Protein AF-A0A924A497-F1 (afdb_monomer)

Radius of gyration: 33.76 Å; Cα contacts (8 Å, |Δi|>4): 340; chains: 1; bounding box: 79×44×102 Å

Mean predicted aligned error: 15.53 Å

Solvent-accessible surface area (backbone atoms only — not comparable to full-atom values): 16525 Å² total; per-residue (Å²): 135,82,77,83,59,56,70,60,53,53,52,52,49,53,54,52,49,55,54,48,48,53,53,52,50,51,42,27,50,53,26,18,52,49,22,22,52,58,44,48,53,54,52,51,50,56,48,48,52,64,76,60,50,72,78,68,74,66,34,36,30,36,37,28,17,64,93,58,48,75,67,54,48,52,51,17,59,65,65,10,46,62,92,45,62,33,53,43,65,57,56,54,52,52,53,51,51,45,53,50,50,26,65,74,64,74,47,94,60,66,73,48,52,66,34,36,34,34,41,33,67,56,95,94,38,42,32,32,32,32,46,66,66,63,76,84,50,56,73,96,46,93,83,34,81,63,71,82,47,50,77,41,58,30,87,82,38,47,74,69,47,56,72,40,72,94,48,48,44,97,90,54,41,54,48,53,25,32,34,35,41,27,38,61,51,70,71,66,49,52,56,49,32,54,58,40,50,75,40,90,62,35,32,51,43,69,50,55,64,69,50,74,63,56,49,45,50,48,51,49,50,50,50,51,49,51,51,51,50,50,50,52,50,65,56,49,50,56,53,49,51,52,51,48,51,56,52,51,57,56,47,49,59,54,48,54,58,41,45,75,74,66,54,57,70,68,59,53,53,53,50,50,52,51,46,47,42,63,40,39,50,50,26,19,51,50,15,42,67,46,31,62,58,52,52,53,50,54,51,53,53,64,75,75,108

Foldseek 3Di:
DDPPCVVVVVVVVVVVVVVLVVLLVLLLVLLLVLLQLVQLLVVVVVVLCVVQVLQPQLFFKKKAWPPQDPVNVLVCQQQLAQPDKDFLVVVVVVVVVQVVVCVVVVDPDTQKAKKFWHWHDDPNAIEIAIDHDCVVRDDPDPRHPCVRHHYDHNVVCLVVQLPDPSCQDPVRRNRITRIMTMDHDDPVLVVVQVVSCVDNTIHMDGSNDPCPPSVVVSVVVSVVSVVVSVVSCVVSVVVSVVSVVVSVVVVVVVVVVVVVVVDDPVVVVVVVVVSCCVSNVVSSVVSNVCNVVVVVVVVVVVVVD

Sequence (305 aa):
MEITGQPMILKTFLIESRRSFKLVFTLFLCSFLFGFAAFSSFELKNYIEKLFSPTEWGIDLAILPKGTSPESLKRSLLTGRPEGLIPVALFKTLQAQITDEQRKSSLTQPTFKALGFLPYQKNGSTQIAILGNPEDFFVKDDRSIWSSIKLTDWNQQIDDLSNLPNYKTPEWGSQVLMGILIKGESEPLLKLKEMINRRTVAQAWVMKAGISTDDQKINQLETALYTFTCLIFLCLVPGLILSFIILSARRNEIFIVLKEIGWKQASQLQFILLQIVILFLIPCTLGVFTSPLILNWVNYLFILG

Structure (mmCIF, N/CA/C/O backbone):
data_AF-A0A924A497-F1
#
_entry.id   AF-A0A924A497-F1
#
loop_
_atom_site.group_PDB
_atom_site.id
_atom_site.type_symbol
_atom_site.label_atom_id
_atom_site.label_alt_id
_atom_site.label_comp_id
_atom_site.label_asym_id
_atom_site.label_entity_id
_atom_site.label_seq_id
_atom_site.pdbx_PDB_ins_code
_atom_site.Cartn_x
_atom_site.Cartn_y
_atom_site.Cartn_z
_atom_site.occupancy
_atom_site.B_iso_or_equiv
_atom_site.auth_seq_id
_atom_site.auth_comp_id
_atom_site.auth_asym_id
_atom_site.auth_atom_id
_atom_site.pdbx_PDB_model_num
ATOM 1 N N . MET A 1 1 ? -49.607 7.062 65.566 1.00 43.75 1 MET A N 1
ATOM 2 C CA . MET A 1 1 ? -48.163 7.246 65.313 1.00 43.75 1 MET A CA 1
ATOM 3 C C . MET A 1 1 ? -48.033 8.099 64.068 1.00 43.75 1 MET A C 1
ATOM 5 O O . MET A 1 1 ? -48.165 7.585 62.965 1.00 43.75 1 MET A O 1
ATOM 9 N N . GLU A 1 2 ? -47.906 9.410 64.249 1.00 37.44 2 GLU A N 1
ATOM 10 C CA . GLU A 1 2 ? -47.653 10.332 63.142 1.00 37.44 2 GLU A CA 1
ATOM 11 C C . GLU A 1 2 ? -46.225 10.137 62.639 1.00 37.44 2 GLU A C 1
ATOM 13 O O . GLU A 1 2 ? -45.263 10.171 63.406 1.00 37.44 2 GLU A O 1
ATOM 18 N N . ILE A 1 3 ? -46.097 9.911 61.334 1.00 48.09 3 ILE A N 1
ATOM 19 C CA . ILE A 1 3 ? -44.824 9.751 60.638 1.00 48.09 3 ILE A CA 1
ATOM 20 C C . ILE A 1 3 ? -44.249 11.154 60.396 1.00 48.09 3 ILE A C 1
ATOM 22 O O . ILE A 1 3 ? -44.255 11.674 59.285 1.00 48.09 3 ILE A O 1
ATOM 26 N N . THR A 1 4 ? -43.757 11.803 61.448 1.00 48.84 4 THR A N 1
ATOM 27 C CA . THR A 1 4 ? -43.183 13.160 61.375 1.00 48.84 4 THR A CA 1
ATOM 28 C C . THR A 1 4 ? -41.790 13.209 60.717 1.00 48.84 4 THR A C 1
ATOM 30 O O . THR A 1 4 ? -41.258 14.290 60.485 1.00 48.84 4 THR A O 1
ATOM 33 N N . GLY A 1 5 ? -41.208 12.063 60.332 1.00 53.38 5 GLY A N 1
ATOM 34 C CA . GLY A 1 5 ? -39.882 11.965 59.692 1.00 53.38 5 GLY A CA 1
ATOM 35 C C . GLY A 1 5 ? -39.859 11.904 58.153 1.00 53.38 5 GLY A C 1
ATOM 36 O O . GLY A 1 5 ? -38.797 12.049 57.545 1.00 53.38 5 GLY A O 1
ATOM 37 N N . GLN A 1 6 ? -41.007 11.721 57.490 1.00 52.56 6 GLN A N 1
ATOM 38 C CA . GLN A 1 6 ? -41.083 11.539 56.030 1.00 52.56 6 GLN A CA 1
ATOM 39 C C . GLN A 1 6 ? -40.516 12.689 55.164 1.00 52.56 6 GLN A C 1
ATOM 41 O O . GLN A 1 6 ? -39.833 12.390 54.179 1.00 52.56 6 GLN A O 1
ATOM 46 N N . PRO A 1 7 ? -40.715 13.988 55.479 1.00 58.00 7 PRO A N 1
ATOM 47 C CA . PRO A 1 7 ? -40.240 15.058 54.597 1.00 58.00 7 PRO A CA 1
ATOM 48 C C . PRO A 1 7 ? -38.713 15.228 54.627 1.00 58.00 7 PRO A C 1
ATOM 50 O O . PRO A 1 7 ? -38.126 15.697 53.649 1.00 58.00 7 PRO A O 1
ATOM 53 N N . MET A 1 8 ? -38.055 14.826 55.721 1.00 57.53 8 MET A N 1
ATOM 54 C CA . MET A 1 8 ? -36.598 14.910 55.860 1.00 57.53 8 MET A CA 1
ATOM 55 C C . MET A 1 8 ? -35.901 13.790 55.076 1.00 57.53 8 MET A C 1
ATOM 57 O O . MET A 1 8 ? -34.939 14.050 54.358 1.00 57.53 8 MET A O 1
ATOM 61 N N . ILE A 1 9 ? -36.453 12.573 55.117 1.00 63.28 9 ILE A N 1
ATOM 62 C CA . ILE A 1 9 ? -35.960 11.418 54.351 1.00 63.28 9 ILE A CA 1
ATOM 63 C C . ILE A 1 9 ? -36.098 11.668 52.841 1.00 63.28 9 ILE A C 1
ATOM 65 O O . ILE A 1 9 ? -35.162 11.412 52.085 1.00 63.28 9 ILE A O 1
ATOM 69 N N . LEU A 1 10 ? -37.221 12.247 52.398 1.00 61.78 10 LEU A N 1
ATOM 70 C CA . LEU A 1 10 ? -37.465 12.533 50.981 1.00 61.78 10 LEU A CA 1
ATOM 71 C C . LEU A 1 10 ? -36.513 13.606 50.417 1.00 61.78 10 LEU A C 1
ATOM 73 O O . LEU A 1 10 ? -36.017 13.466 49.298 1.00 61.78 10 LEU A O 1
ATOM 77 N N . LYS A 1 11 ? -36.214 14.664 51.188 1.00 69.00 11 LYS A N 1
ATOM 78 C CA . LYS A 1 11 ? -35.247 15.701 50.779 1.00 69.00 11 LYS A CA 1
ATOM 79 C C . LYS A 1 11 ? -33.825 15.150 50.687 1.00 69.00 11 LYS A C 1
ATOM 81 O O . LYS A 1 11 ? -33.142 15.423 49.701 1.00 69.00 11 LYS A O 1
ATOM 86 N N . THR A 1 12 ? -33.398 14.354 51.666 1.00 66.62 12 THR A N 1
ATOM 87 C CA . THR A 1 12 ? -32.080 13.702 51.650 1.00 66.62 12 THR A CA 1
ATOM 88 C C . THR A 1 12 ? -31.966 12.727 50.476 1.00 66.62 12 THR A C 1
ATOM 90 O O . THR A 1 12 ? -30.978 12.765 49.747 1.00 66.62 12 THR A O 1
ATOM 93 N N . PHE A 1 13 ? -33.018 11.949 50.202 1.00 60.66 13 PHE A N 1
ATOM 94 C CA . PHE A 1 13 ? -33.086 11.059 49.042 1.00 60.66 13 PHE A CA 1
ATOM 95 C C . PHE A 1 13 ? -32.986 11.817 47.707 1.00 60.66 13 PHE A C 1
ATOM 97 O O . PHE A 1 13 ? -32.216 11.426 46.834 1.00 60.66 13 PHE A O 1
ATOM 104 N N . LEU A 1 14 ? -33.704 12.934 47.543 1.00 65.31 14 LEU A N 1
ATOM 105 C CA . LEU A 1 14 ? -33.648 13.757 46.326 1.00 65.31 14 LEU A CA 1
ATOM 106 C C . LEU A 1 14 ? -32.272 14.399 46.098 1.00 65.31 14 LEU A C 1
ATOM 108 O O . LEU A 1 14 ? -31.800 14.462 44.959 1.00 65.31 14 LEU A O 1
ATOM 112 N N . ILE A 1 15 ? -31.617 14.875 47.161 1.00 72.62 15 ILE A N 1
ATOM 113 C CA . ILE A 1 15 ? -30.266 15.450 47.084 1.00 72.62 15 ILE A CA 1
ATOM 114 C C . ILE A 1 15 ? -29.253 14.369 46.696 1.00 72.62 15 ILE A C 1
ATOM 116 O O . ILE A 1 15 ? -28.437 14.591 45.795 1.00 72.62 15 ILE A O 1
ATOM 120 N N . GLU A 1 16 ? -29.335 13.191 47.313 1.00 67.50 16 GLU A N 1
ATOM 121 C CA . GLU A 1 16 ? -28.401 12.099 47.046 1.00 67.50 16 GLU A CA 1
ATOM 122 C C . GLU A 1 16 ? -28.645 11.447 45.679 1.00 67.50 16 GLU A C 1
ATOM 124 O O . GLU A 1 16 ? -27.693 11.101 44.977 1.00 67.50 16 GLU A O 1
ATOM 129 N N . SER A 1 17 ? -29.900 11.407 45.222 1.00 61.72 17 SER A N 1
ATOM 130 C CA . SER A 1 17 ? -30.277 11.010 43.863 1.00 61.72 17 SER A CA 1
ATOM 131 C C . SER A 1 17 ? -29.707 11.974 42.815 1.00 61.72 17 SER A C 1
ATOM 133 O O . SER A 1 17 ? -29.056 11.538 41.866 1.00 61.72 17 SER A O 1
ATOM 135 N N . ARG A 1 18 ? -29.831 13.296 43.017 1.00 71.38 18 ARG A N 1
ATOM 136 C CA . ARG A 1 18 ? -29.237 14.304 42.114 1.00 71.38 18 ARG A CA 1
ATOM 137 C C . ARG A 1 18 ? -27.710 14.245 42.073 1.00 71.38 18 ARG A C 1
ATOM 139 O O . ARG A 1 18 ? -27.122 14.419 41.006 1.00 71.38 18 ARG A O 1
ATOM 146 N N . ARG A 1 19 ? -27.049 14.022 43.213 1.00 71.00 19 ARG A N 1
ATOM 147 C CA . ARG A 1 19 ? -25.582 13.870 43.271 1.00 71.00 19 ARG A CA 1
ATOM 148 C C . ARG A 1 19 ? -25.119 12.584 42.592 1.00 71.00 19 ARG A C 1
ATOM 150 O O . ARG A 1 19 ? -24.154 12.618 41.831 1.00 71.00 19 ARG A O 1
ATOM 157 N N . SER A 1 20 ? -25.843 11.489 42.801 1.00 72.69 20 SER A N 1
ATOM 158 C CA . SER A 1 20 ? -25.579 10.207 42.143 1.00 72.69 20 SER A CA 1
ATOM 159 C C . SER A 1 20 ? -25.813 10.285 40.636 1.00 72.69 20 SER A C 1
ATOM 161 O O . SER A 1 20 ? -25.019 9.742 39.878 1.00 72.69 20 SER A O 1
ATOM 163 N N . PHE A 1 21 ? -26.819 11.041 40.182 1.00 74.62 21 PHE A N 1
ATOM 164 C CA . PHE A 1 21 ? -27.073 11.271 38.759 1.00 74.62 21 PHE A CA 1
ATOM 165 C C . PHE A 1 21 ? -25.889 11.941 38.052 1.00 74.62 21 PHE A C 1
ATOM 167 O O . PHE A 1 21 ? -25.499 11.503 36.974 1.00 74.62 21 PHE A O 1
ATOM 174 N N . LYS A 1 22 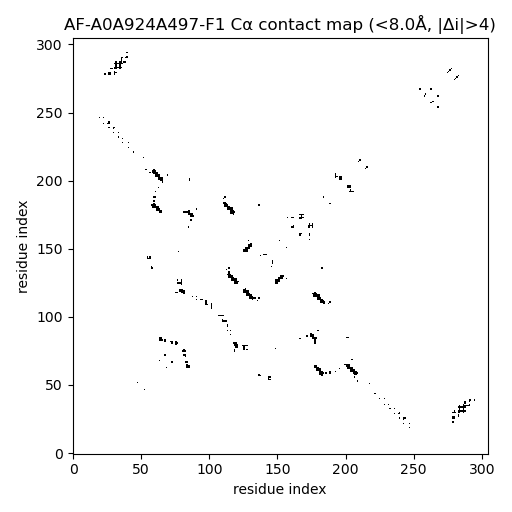? -25.265 12.956 38.669 1.00 76.69 22 LYS A N 1
ATOM 175 C CA . LYS A 1 22 ? -24.072 13.605 38.095 1.00 76.69 22 LYS A CA 1
ATOM 176 C C . LYS A 1 22 ? -22.912 12.622 37.932 1.00 76.69 22 LYS A C 1
ATOM 178 O O . LYS A 1 22 ? -22.306 12.587 36.871 1.00 76.69 22 LYS A O 1
ATOM 183 N N . LEU A 1 23 ? -22.634 11.806 38.950 1.00 77.25 23 LEU A N 1
ATOM 184 C CA . LEU A 1 23 ? -21.574 10.790 38.895 1.00 77.25 23 LEU A CA 1
ATOM 185 C C . LEU A 1 23 ? -21.860 9.713 37.843 1.00 77.25 23 LEU A C 1
ATOM 187 O O . LEU A 1 23 ? -20.970 9.350 37.080 1.00 77.25 23 LEU A O 1
ATOM 191 N N . VAL A 1 24 ? -23.106 9.242 37.776 1.00 77.94 24 VAL A N 1
ATOM 192 C CA . VAL A 1 24 ? -23.575 8.275 36.775 1.00 77.94 24 VAL A CA 1
ATOM 193 C C . VAL A 1 24 ? -23.406 8.827 35.360 1.00 77.94 24 VAL A C 1
ATOM 195 O O . VAL A 1 24 ? -22.885 8.132 34.492 1.00 77.94 24 VAL A O 1
ATOM 198 N N . PHE A 1 25 ? -23.784 10.086 35.138 1.00 79.69 25 PHE A N 1
ATOM 199 C CA . PHE A 1 25 ? -23.628 10.749 33.848 1.00 79.69 25 PHE A CA 1
ATOM 200 C C . PHE A 1 25 ? -22.153 10.930 33.463 1.00 79.69 25 PHE A C 1
ATOM 202 O O . PHE A 1 25 ? -21.783 10.638 32.330 1.00 79.69 25 PHE A O 1
ATOM 209 N N . THR A 1 26 ? -21.290 11.340 34.400 1.00 80.25 26 THR A N 1
ATOM 210 C CA . THR A 1 26 ? -19.843 11.439 34.151 1.00 80.25 26 THR A CA 1
ATOM 211 C C . THR A 1 26 ? -19.249 10.084 33.769 1.00 80.25 26 THR A C 1
ATOM 213 O O . THR A 1 26 ? -18.479 9.997 32.819 1.00 80.25 26 THR A O 1
ATOM 216 N N . LEU A 1 27 ? -19.640 9.011 34.462 1.00 80.94 27 LEU A N 1
ATOM 217 C CA . LEU A 1 27 ? -19.138 7.659 34.209 1.00 80.94 27 LEU A CA 1
ATOM 218 C C . LEU A 1 27 ? -19.619 7.118 32.853 1.00 80.94 27 LEU A C 1
ATOM 220 O O . LEU A 1 27 ? -18.835 6.520 32.115 1.00 80.94 27 LEU A O 1
ATOM 224 N N . PHE A 1 28 ? -20.870 7.413 32.488 1.00 81.44 28 PHE A N 1
ATOM 225 C CA . PHE A 1 28 ? -21.416 7.147 31.157 1.00 81.44 28 PHE A CA 1
ATOM 226 C C . PHE A 1 28 ? -20.621 7.888 30.071 1.00 81.44 28 PHE A C 1
ATOM 228 O O . PHE A 1 28 ? -20.187 7.272 29.099 1.00 81.44 28 PHE A O 1
ATOM 235 N N . LEU A 1 29 ? -20.377 9.192 30.250 1.00 83.12 29 LEU A N 1
ATOM 236 C CA . LEU A 1 29 ? -19.650 10.016 29.284 1.00 83.12 29 LEU A CA 1
ATOM 237 C C . LEU A 1 29 ? -18.193 9.560 29.126 1.00 83.12 29 LEU A C 1
ATOM 239 O O . LEU A 1 29 ? -17.717 9.422 28.003 1.00 83.12 29 LEU A O 1
ATOM 243 N N . CYS A 1 30 ? -17.492 9.264 30.223 1.00 83.38 30 CYS A N 1
ATOM 244 C CA . CYS A 1 30 ? -16.127 8.739 30.171 1.00 83.38 30 CYS A CA 1
ATOM 245 C C . CYS A 1 30 ? -16.062 7.371 29.475 1.00 83.38 30 CYS A C 1
ATOM 247 O O . CYS A 1 30 ? -15.146 7.136 28.691 1.00 83.38 30 CYS A O 1
ATOM 249 N N . SER A 1 31 ? -17.041 6.491 29.711 1.00 83.19 31 SER A N 1
ATOM 250 C CA . SER A 1 31 ? -17.108 5.171 29.063 1.00 83.19 31 SER A CA 1
ATOM 251 C C . SER A 1 31 ? -17.408 5.286 27.565 1.00 83.19 31 SER A C 1
ATOM 253 O O . SER A 1 31 ? -16.829 4.560 26.757 1.00 83.19 31 SER A O 1
ATOM 255 N N . PHE A 1 32 ? -18.260 6.240 27.181 1.00 84.19 32 PHE A N 1
ATOM 256 C CA . PHE A 1 32 ? -18.512 6.587 25.784 1.00 84.19 32 PHE A CA 1
ATOM 257 C C . PHE A 1 32 ? -17.252 7.114 25.087 1.00 84.19 32 PHE A C 1
ATOM 259 O O . PHE A 1 32 ? -16.865 6.597 24.039 1.00 84.19 32 PHE A O 1
ATOM 266 N N . LEU A 1 33 ? -16.566 8.088 25.696 1.00 83.25 33 LEU A N 1
ATOM 267 C CA . LEU A 1 33 ? -15.328 8.662 25.159 1.00 83.25 33 LEU A CA 1
ATOM 268 C C . LEU A 1 33 ? -14.211 7.620 25.041 1.00 83.25 33 LEU A C 1
ATOM 270 O O . LEU A 1 33 ? -13.451 7.646 24.078 1.00 83.25 33 LEU A O 1
ATOM 274 N N . PHE A 1 34 ? -14.139 6.680 25.983 1.00 82.81 34 PHE A N 1
ATOM 275 C CA . PHE A 1 34 ? -13.207 5.559 25.923 1.00 82.81 34 PHE A CA 1
ATOM 276 C C . PHE A 1 34 ? -13.466 4.661 24.706 1.00 82.81 34 PHE A C 1
ATOM 278 O O . PHE A 1 34 ? -12.540 4.378 23.947 1.00 82.81 34 PHE A O 1
ATOM 285 N N . GLY A 1 35 ? -14.724 4.258 24.479 1.00 80.00 35 GLY A N 1
ATOM 286 C CA . GLY A 1 35 ? -15.099 3.467 23.301 1.00 80.00 35 GLY A CA 1
ATOM 287 C C . GLY A 1 35 ? -14.806 4.195 21.986 1.00 80.00 35 GLY A C 1
ATOM 288 O O . GLY A 1 35 ? -14.222 3.615 21.072 1.00 80.00 35 GLY A O 1
ATOM 289 N N . PHE A 1 36 ? -15.134 5.488 21.926 1.00 82.12 36 PHE A N 1
ATOM 290 C CA . PHE A 1 36 ? -14.853 6.345 20.774 1.00 82.12 36 PHE A CA 1
ATOM 291 C C . PHE A 1 36 ? -13.348 6.450 20.477 1.00 82.12 36 PHE A C 1
ATOM 293 O O . PHE A 1 36 ? -12.931 6.300 19.327 1.00 82.12 36 PHE A O 1
ATOM 300 N N . ALA A 1 37 ? -12.520 6.687 21.500 1.00 80.81 37 ALA A N 1
ATOM 301 C CA . ALA A 1 37 ? -11.071 6.821 21.346 1.00 80.81 37 ALA A CA 1
ATOM 302 C C . ALA A 1 37 ? -10.415 5.513 20.875 1.00 80.81 37 ALA A C 1
ATOM 304 O O . ALA A 1 37 ? -9.563 5.539 19.987 1.00 80.81 37 ALA A O 1
ATOM 305 N N . ALA A 1 38 ? -10.842 4.372 21.427 1.00 77.94 38 ALA A N 1
ATOM 306 C CA . ALA A 1 38 ? -10.319 3.059 21.058 1.00 77.94 38 ALA A CA 1
ATOM 307 C C . ALA A 1 38 ? -10.569 2.733 19.576 1.00 77.94 38 ALA A C 1
ATOM 309 O O . ALA A 1 38 ? -9.650 2.328 18.866 1.00 77.94 38 ALA A O 1
ATOM 310 N N . PHE A 1 39 ? -11.795 2.953 19.092 1.00 79.12 39 PHE A N 1
ATOM 311 C CA . PHE A 1 39 ? -12.129 2.689 17.694 1.00 79.12 39 PHE A CA 1
ATOM 312 C C . PHE A 1 39 ? -11.488 3.702 16.740 1.00 79.12 39 PHE A C 1
ATOM 314 O O . PHE A 1 39 ? -10.950 3.313 15.706 1.00 79.12 39 PHE A O 1
ATOM 321 N N . SER A 1 40 ? -11.485 4.989 17.099 1.00 74.62 40 SER A N 1
ATOM 322 C CA . SER A 1 40 ? -10.874 6.033 16.265 1.00 74.62 40 SER A CA 1
ATOM 323 C C . SER A 1 40 ? -9.378 5.789 16.051 1.00 74.62 40 SER A C 1
ATOM 325 O O . SER A 1 40 ? -8.882 6.002 14.952 1.00 74.62 40 SER A O 1
ATOM 327 N N . SER A 1 41 ? -8.666 5.290 17.067 1.00 71.50 41 SER A N 1
ATOM 328 C CA . SER A 1 41 ? -7.253 4.903 16.951 1.00 71.50 41 SER A CA 1
ATOM 329 C C . SER A 1 41 ? -7.048 3.748 15.958 1.00 71.50 41 SER A C 1
ATOM 331 O O . SER A 1 41 ? -6.146 3.798 15.121 1.00 71.50 41 SER A O 1
ATOM 333 N N . PHE A 1 42 ? -7.928 2.740 15.990 1.00 71.44 42 PHE A N 1
ATOM 334 C CA . PHE A 1 42 ? -7.873 1.593 15.079 1.00 71.44 42 PHE A CA 1
ATOM 335 C C . PHE A 1 42 ? -8.171 1.976 13.620 1.00 71.44 42 PHE A C 1
ATOM 337 O O . PHE A 1 42 ? -7.425 1.597 12.720 1.00 71.44 42 PHE A O 1
ATOM 344 N N . GLU A 1 43 ? -9.223 2.762 13.374 1.00 68.50 43 GLU A N 1
ATOM 345 C CA . GLU A 1 43 ? -9.538 3.261 12.026 1.00 68.50 43 GLU A CA 1
ATOM 346 C C . GLU A 1 43 ? -8.453 4.194 11.492 1.00 68.50 43 GLU A C 1
ATOM 348 O O . GLU A 1 43 ? -8.067 4.083 10.332 1.00 68.50 43 GLU A O 1
ATOM 353 N N . LEU A 1 44 ? -7.906 5.079 12.331 1.00 65.06 44 LEU A N 1
ATOM 354 C CA . LEU A 1 44 ? -6.858 5.999 11.900 1.00 65.06 44 LEU A CA 1
ATOM 355 C C . LEU A 1 44 ? -5.577 5.251 11.516 1.00 65.06 44 LEU A C 1
ATOM 357 O O . LEU A 1 44 ? -4.954 5.606 10.520 1.00 65.06 44 LEU A O 1
ATOM 361 N N . LYS A 1 45 ? -5.234 4.170 12.229 1.00 65.31 45 LYS A N 1
ATOM 362 C CA . LYS A 1 45 ? -4.158 3.255 11.830 1.00 65.31 45 LYS A CA 1
ATOM 363 C C . LYS A 1 45 ? -4.437 2.618 10.468 1.00 65.31 45 LYS A C 1
ATOM 365 O O . LYS A 1 45 ? -3.605 2.727 9.576 1.00 65.31 45 LYS A O 1
ATOM 370 N N . ASN A 1 46 ? -5.621 2.037 10.270 1.00 63.06 46 ASN A N 1
ATOM 371 C CA . ASN A 1 46 ? -5.995 1.437 8.983 1.00 63.06 46 ASN A CA 1
ATOM 372 C C . ASN A 1 46 ? -6.009 2.467 7.842 1.00 63.06 46 ASN A C 1
ATOM 374 O O . ASN A 1 46 ? -5.714 2.137 6.695 1.00 63.06 46 ASN A O 1
ATOM 378 N N . TYR A 1 47 ? -6.380 3.713 8.132 1.00 60.31 47 TYR A N 1
ATOM 379 C CA . TYR A 1 47 ? -6.409 4.798 7.159 1.00 60.31 47 TYR A CA 1
ATOM 380 C C . TYR A 1 47 ? -5.001 5.283 6.804 1.00 60.31 47 TYR A C 1
ATOM 382 O O . TYR A 1 47 ? -4.717 5.483 5.627 1.00 60.31 47 TYR A O 1
ATOM 390 N N . ILE A 1 48 ? -4.103 5.400 7.787 1.00 55.25 48 ILE A N 1
ATOM 391 C CA . ILE A 1 48 ? -2.677 5.676 7.564 1.00 55.25 48 ILE A CA 1
ATOM 392 C C . ILE A 1 48 ? -2.054 4.536 6.751 1.00 55.25 48 ILE A C 1
ATOM 394 O O . ILE A 1 48 ? -1.445 4.800 5.721 1.00 55.25 48 ILE A O 1
ATOM 398 N N . GLU A 1 49 ? -2.297 3.277 7.117 1.00 53.72 49 GLU A N 1
ATOM 399 C CA . GLU A 1 49 ? -1.823 2.114 6.357 1.00 53.72 49 GLU A CA 1
ATOM 400 C C . GLU A 1 49 ? -2.362 2.094 4.917 1.00 53.72 49 GLU A C 1
ATOM 402 O O . GLU A 1 49 ? -1.650 1.681 4.013 1.00 53.72 49 GLU A O 1
ATOM 407 N N . LYS A 1 50 ? -3.587 2.574 4.659 1.00 53.22 50 LYS A N 1
ATOM 408 C CA . LYS A 1 50 ? -4.149 2.684 3.297 1.00 53.22 50 LYS A CA 1
ATOM 409 C C . LYS A 1 50 ? -3.617 3.879 2.506 1.00 53.22 50 LYS A C 1
ATOM 411 O O . LYS A 1 50 ? -3.417 3.766 1.300 1.00 53.22 50 LYS A O 1
ATOM 416 N N . LEU A 1 51 ? -3.435 5.030 3.151 1.00 45.50 51 LEU A N 1
ATOM 417 C CA . LEU A 1 51 ? -2.912 6.245 2.518 1.00 45.50 51 LEU A CA 1
ATOM 418 C C . LEU A 1 51 ? -1.427 6.118 2.188 1.00 45.50 51 LEU A C 1
ATOM 420 O O . LEU A 1 51 ? -0.970 6.649 1.176 1.00 45.50 51 LEU A O 1
ATOM 424 N N . PHE A 1 52 ? -0.699 5.422 3.055 1.00 45.41 52 PHE A N 1
ATOM 425 C CA . PHE A 1 52 ? 0.746 5.299 3.013 1.00 45.41 52 PHE A CA 1
ATOM 426 C C . PHE A 1 52 ? 1.216 3.877 2.751 1.00 45.41 52 PHE A C 1
ATOM 428 O O . PHE A 1 52 ? 2.417 3.652 2.859 1.00 45.41 52 PHE A O 1
ATOM 435 N N . SER A 1 53 ? 0.331 2.934 2.375 1.00 43.75 53 SER A N 1
ATOM 436 C CA . SER A 1 53 ? 0.781 1.621 1.906 1.00 43.75 53 SER A CA 1
ATOM 437 C C . SER A 1 53 ? 1.815 1.904 0.824 1.00 43.75 53 SER A C 1
ATOM 439 O O . SER A 1 53 ? 1.436 2.498 -0.201 1.00 43.75 53 SER A O 1
ATOM 441 N N . PRO A 1 54 ? 3.098 1.560 1.039 1.00 48.62 54 PRO A N 1
ATOM 442 C CA . PRO A 1 54 ? 4.067 1.687 -0.019 1.00 48.62 54 PRO A CA 1
ATOM 443 C C . PRO A 1 54 ? 3.466 0.856 -1.134 1.00 48.62 54 PRO A C 1
ATOM 445 O O . PRO A 1 54 ? 3.197 -0.328 -0.945 1.00 48.62 54 PRO A O 1
ATOM 448 N N . THR A 1 55 ? 3.115 1.487 -2.256 1.00 51.44 55 THR A N 1
ATOM 449 C CA . THR A 1 55 ? 2.763 0.724 -3.448 1.00 51.44 55 THR A CA 1
ATOM 450 C C . THR A 1 55 ? 3.957 -0.184 -3.663 1.00 51.44 55 THR A C 1
ATOM 452 O O . THR A 1 55 ? 5.018 0.300 -4.044 1.00 51.44 55 THR A O 1
ATOM 455 N N . GLU A 1 56 ? 3.842 -1.461 -3.309 1.00 55.59 56 GLU A N 1
ATOM 456 C CA . GLU A 1 56 ? 4.908 -2.414 -3.531 1.00 55.59 56 GLU A CA 1
ATOM 457 C C . GLU A 1 56 ? 4.924 -2.622 -5.035 1.00 55.59 56 GLU A C 1
ATOM 459 O O . GLU A 1 56 ? 4.173 -3.407 -5.608 1.00 55.59 56 GLU A O 1
ATOM 464 N N . TRP A 1 57 ? 5.751 -1.826 -5.707 1.00 59.03 57 TRP A N 1
ATOM 465 C CA . TRP A 1 57 ? 5.929 -1.909 -7.147 1.00 59.03 57 TRP A CA 1
ATOM 466 C C . TRP A 1 57 ? 6.478 -3.288 -7.543 1.00 59.03 57 TRP A C 1
ATOM 468 O O . TRP A 1 57 ? 6.407 -3.642 -8.714 1.00 59.03 57 TRP A O 1
ATOM 478 N N . GLY A 1 58 ? 7.004 -4.066 -6.581 1.00 65.62 58 GLY A N 1
ATOM 479 C CA . GLY A 1 58 ? 7.641 -5.365 -6.811 1.00 65.62 58 GLY A CA 1
ATOM 480 C C . GLY A 1 58 ? 8.935 -5.244 -7.621 1.00 65.62 58 GLY A C 1
ATOM 481 O O . GLY A 1 58 ? 9.409 -6.234 -8.180 1.00 65.62 58 GLY A O 1
ATOM 482 N N . ILE A 1 59 ? 9.470 -4.022 -7.712 1.00 74.06 59 ILE A N 1
ATOM 483 C CA . ILE A 1 59 ? 10.534 -3.584 -8.614 1.00 74.06 59 ILE A CA 1
ATOM 484 C C . ILE A 1 59 ? 11.627 -2.932 -7.774 1.00 74.06 59 ILE A C 1
ATOM 486 O O . ILE A 1 59 ? 11.336 -2.105 -6.911 1.00 74.06 59 ILE A O 1
ATOM 490 N N . ASP A 1 60 ? 12.884 -3.274 -8.047 1.00 80.62 60 ASP A N 1
ATOM 491 C CA . ASP A 1 60 ? 14.021 -2.748 -7.294 1.00 80.62 60 ASP A CA 1
ATOM 492 C C . ASP A 1 60 ? 14.583 -1.455 -7.912 1.00 80.62 60 ASP A C 1
ATOM 494 O O . ASP A 1 60 ? 15.052 -0.569 -7.194 1.00 80.62 60 ASP A O 1
ATOM 498 N N . LEU A 1 61 ? 14.504 -1.302 -9.237 1.00 84.38 61 LEU A N 1
ATOM 499 C CA . LEU A 1 61 ? 15.010 -0.143 -9.977 1.00 84.38 61 LEU A CA 1
ATOM 500 C C . LEU A 1 61 ? 14.098 0.168 -11.178 1.00 84.38 61 LEU A C 1
ATOM 502 O O . LEU A 1 61 ? 13.719 -0.730 -11.921 1.00 84.38 61 LEU A O 1
ATOM 506 N N . ALA A 1 62 ? 13.771 1.437 -11.403 1.00 87.31 62 ALA A N 1
ATOM 507 C CA . ALA A 1 62 ? 13.066 1.915 -12.589 1.00 87.31 62 ALA A CA 1
ATOM 508 C C . ALA A 1 62 ? 13.956 2.877 -13.379 1.00 87.31 62 ALA A C 1
ATOM 510 O O . ALA A 1 62 ? 14.451 3.868 -12.850 1.00 87.31 62 ALA A O 1
ATOM 511 N N . ILE A 1 63 ? 14.145 2.604 -14.663 1.00 89.44 63 ILE A N 1
ATOM 512 C CA . ILE A 1 63 ? 14.796 3.498 -15.616 1.00 89.44 63 ILE A CA 1
ATOM 513 C C . ILE A 1 63 ? 13.702 4.270 -16.346 1.00 89.44 63 ILE A C 1
ATOM 515 O O . ILE A 1 63 ? 12.877 3.681 -17.044 1.00 89.44 63 ILE A O 1
ATOM 519 N N . LEU A 1 64 ? 13.710 5.587 -16.185 1.00 90.25 64 LEU A N 1
ATOM 520 C CA . LEU A 1 64 ? 12.717 6.513 -16.717 1.00 90.25 64 LEU A CA 1
ATOM 521 C C . LEU A 1 64 ? 13.383 7.573 -17.608 1.00 90.25 64 LEU A C 1
ATOM 523 O O . LEU A 1 64 ? 14.600 7.762 -17.529 1.00 90.25 64 LEU A O 1
ATOM 527 N N . PRO A 1 65 ? 12.619 8.295 -18.443 1.00 88.81 65 PRO A N 1
ATOM 528 C CA . PRO A 1 65 ? 13.120 9.444 -19.181 1.00 88.81 65 PRO A CA 1
ATOM 529 C C . PRO A 1 65 ? 13.603 10.517 -18.198 1.00 88.81 65 PRO A C 1
ATOM 531 O O . PRO A 1 65 ? 13.110 10.628 -17.067 1.00 88.81 65 PRO A O 1
ATOM 534 N N . LYS A 1 66 ? 14.590 11.320 -18.606 1.00 86.75 66 LYS A N 1
ATOM 535 C CA . LYS A 1 66 ? 15.053 12.429 -17.760 1.00 86.75 66 LYS A CA 1
ATOM 536 C C . LYS A 1 66 ? 13.919 13.416 -17.487 1.00 86.75 66 LYS A C 1
ATOM 538 O O . LYS A 1 66 ? 13.174 13.773 -18.390 1.00 86.75 66 LYS A O 1
ATOM 543 N N . GLY A 1 67 ? 13.821 13.861 -16.236 1.00 82.31 67 GLY A N 1
ATOM 544 C CA . GLY A 1 67 ? 12.755 14.757 -15.781 1.00 82.31 67 GLY A CA 1
ATOM 545 C C . GLY A 1 67 ? 11.468 14.051 -15.340 1.00 82.31 67 GLY A C 1
ATOM 546 O O . GLY A 1 67 ? 10.628 14.691 -14.721 1.00 82.31 67 GLY A O 1
ATOM 547 N N . THR A 1 68 ? 11.321 12.740 -15.568 1.00 82.62 68 THR A N 1
ATOM 548 C CA . THR A 1 68 ? 10.154 11.970 -15.106 1.00 82.62 68 THR A CA 1
ATOM 549 C C . THR A 1 68 ? 10.400 11.353 -13.728 1.00 82.62 68 THR A C 1
ATOM 551 O O . THR A 1 68 ? 11.353 10.587 -13.547 1.00 82.62 68 THR A O 1
ATOM 554 N N . SER A 1 69 ? 9.536 11.660 -12.759 1.00 81.06 69 SER A N 1
ATOM 555 C CA . SER A 1 69 ? 9.586 11.093 -11.404 1.00 81.06 69 SER A CA 1
ATOM 556 C C . SER A 1 69 ? 8.776 9.786 -11.275 1.00 81.06 69 SER A C 1
ATOM 558 O O . SER A 1 69 ? 7.948 9.485 -12.141 1.00 81.06 69 SER A O 1
ATOM 560 N N . PRO A 1 70 ? 8.945 9.008 -10.192 1.00 77.81 70 PRO A N 1
ATOM 561 C CA . PRO A 1 70 ? 8.095 7.848 -9.903 1.00 77.81 70 PRO A CA 1
ATOM 562 C C . PRO A 1 70 ? 6.592 8.179 -9.770 1.00 77.81 70 PRO A C 1
ATOM 564 O O . PRO A 1 70 ? 5.736 7.385 -10.160 1.00 77.81 70 PRO A O 1
ATOM 567 N N . GLU A 1 71 ? 6.230 9.365 -9.281 1.00 74.06 71 GLU A N 1
ATOM 568 C CA . GLU A 1 71 ? 4.827 9.808 -9.207 1.00 74.06 71 GLU A CA 1
ATOM 569 C C . GLU A 1 71 ? 4.260 10.084 -10.605 1.00 74.06 71 GLU A C 1
ATOM 571 O O . GLU A 1 71 ? 3.124 9.722 -10.922 1.00 74.06 71 GLU A O 1
ATOM 576 N N . SER A 1 72 ? 5.088 10.681 -11.459 1.00 75.94 72 SER A N 1
ATOM 577 C CA . SER A 1 72 ? 4.798 10.930 -12.874 1.00 75.94 72 SER A CA 1
ATOM 578 C C . SER A 1 72 ? 4.612 9.612 -13.639 1.00 75.94 72 SER A C 1
ATOM 580 O O . SER A 1 72 ? 3.707 9.473 -14.468 1.00 75.94 72 SER A O 1
ATOM 582 N N . LEU A 1 73 ? 5.403 8.590 -13.282 1.00 79.94 73 LEU A N 1
ATOM 583 C CA . LEU A 1 73 ? 5.223 7.218 -13.749 1.00 79.94 73 LEU A CA 1
ATOM 584 C C . LEU A 1 73 ? 3.846 6.669 -13.363 1.00 79.94 73 LEU A C 1
ATOM 586 O O . LEU A 1 73 ? 3.113 6.205 -14.236 1.00 79.94 73 LEU A O 1
ATOM 590 N N . LYS A 1 74 ? 3.458 6.765 -12.085 1.00 77.31 74 LYS A N 1
ATOM 591 C CA . LYS A 1 74 ? 2.136 6.314 -11.617 1.00 77.31 74 LYS A CA 1
ATOM 592 C C . LYS A 1 74 ? 1.005 6.985 -12.397 1.00 77.31 74 LYS A C 1
ATOM 594 O O . LYS A 1 74 ? 0.093 6.305 -12.863 1.00 77.31 74 LYS A O 1
ATOM 599 N N . ARG A 1 75 ? 1.079 8.305 -12.591 1.00 77.06 75 ARG A N 1
ATOM 600 C CA . ARG A 1 75 ? 0.078 9.050 -13.366 1.00 77.06 75 ARG A CA 1
ATOM 601 C C . ARG A 1 75 ? 0.005 8.564 -14.811 1.00 77.06 75 ARG A C 1
ATOM 603 O O . ARG A 1 75 ? -1.091 8.350 -15.326 1.00 77.06 75 ARG A O 1
ATOM 610 N N . SER A 1 76 ? 1.145 8.352 -15.455 1.00 80.31 76 SER A N 1
ATOM 611 C CA . SER A 1 76 ? 1.196 7.893 -16.847 1.00 80.31 76 SER A CA 1
ATOM 612 C C . SER A 1 76 ? 0.632 6.480 -17.015 1.00 80.31 76 SER A C 1
ATOM 614 O O . SER A 1 76 ? -0.089 6.216 -17.975 1.00 80.31 76 SER A O 1
ATOM 616 N N . LEU A 1 77 ? 0.901 5.582 -16.060 1.00 77.81 77 LEU A N 1
ATOM 617 C CA . LEU A 1 77 ? 0.368 4.216 -16.056 1.00 77.81 77 LEU A CA 1
ATOM 618 C C . LEU A 1 77 ? -1.147 4.175 -15.845 1.00 77.81 77 LEU A C 1
ATOM 620 O O . LEU A 1 77 ? -1.806 3.323 -16.423 1.00 77.81 77 LEU A O 1
ATOM 624 N N . LEU A 1 78 ? -1.705 5.093 -15.051 1.00 76.50 78 LEU A N 1
ATOM 625 C CA . LEU A 1 78 ? -3.153 5.186 -14.835 1.00 76.50 78 LEU A CA 1
ATOM 626 C C . LEU A 1 78 ? -3.866 5.858 -16.014 1.00 76.50 78 LEU A C 1
ATOM 628 O O . LEU A 1 78 ? -4.940 5.429 -16.433 1.00 76.50 78 LEU A O 1
ATOM 632 N N . THR A 1 79 ? -3.266 6.909 -16.570 1.00 78.44 79 THR A N 1
ATOM 633 C CA . THR A 1 79 ? -3.876 7.707 -17.642 1.00 78.44 79 THR A CA 1
ATOM 634 C C . THR A 1 79 ? -3.632 7.142 -19.037 1.00 78.44 79 THR A C 1
ATOM 636 O O . THR A 1 79 ? -4.315 7.550 -19.972 1.00 78.44 79 THR A O 1
ATOM 639 N N . GLY A 1 80 ? -2.678 6.226 -19.212 1.00 76.25 80 GLY A N 1
ATOM 640 C CA . GLY A 1 80 ? -2.332 5.689 -20.528 1.00 76.25 80 GLY A CA 1
ATOM 641 C C . GLY A 1 80 ? -1.536 6.668 -21.391 1.00 76.25 80 GLY A C 1
ATOM 642 O O . GLY A 1 80 ? -1.472 6.495 -22.605 1.00 76.25 80 GLY A O 1
ATOM 643 N N . ARG A 1 81 ? -0.984 7.732 -20.798 1.00 82.81 81 ARG A N 1
ATOM 644 C CA . ARG A 1 81 ? -0.288 8.807 -21.515 1.00 82.81 81 ARG A CA 1
ATOM 645 C C . ARG A 1 81 ? 1.139 8.926 -20.992 1.00 82.81 81 ARG A C 1
ATOM 647 O O . ARG A 1 81 ? 1.304 9.328 -19.844 1.00 82.81 81 ARG A O 1
ATOM 654 N N . PRO A 1 82 ? 2.161 8.572 -21.787 1.00 83.62 82 PRO A N 1
ATOM 655 C CA . PRO A 1 82 ? 3.542 8.695 -21.347 1.00 83.62 82 PRO A CA 1
ATOM 656 C C . PRO A 1 82 ? 3.946 10.173 -21.276 1.00 83.62 82 PRO A C 1
ATOM 658 O O . PRO A 1 82 ? 3.790 10.911 -22.245 1.00 83.62 82 PRO A O 1
ATOM 661 N N . GLU A 1 83 ? 4.493 10.600 -20.138 1.00 82.44 83 GLU A N 1
ATOM 662 C CA . GLU A 1 83 ? 5.062 11.950 -19.975 1.00 82.44 83 GLU A CA 1
ATOM 663 C C . GLU A 1 83 ? 6.463 12.094 -20.605 1.00 82.44 83 GLU A C 1
ATOM 665 O O . GLU A 1 83 ? 6.985 13.197 -20.743 1.00 82.44 83 GLU A O 1
ATOM 670 N N . GLY A 1 84 ? 7.076 10.984 -21.017 1.00 85.62 84 GLY A N 1
ATOM 671 C CA . GLY A 1 84 ? 8.360 10.961 -21.702 1.00 85.62 84 GLY A CA 1
ATOM 672 C C . GLY A 1 84 ? 8.647 9.589 -22.303 1.00 85.62 84 GLY A C 1
ATOM 673 O O . GLY A 1 84 ? 7.994 8.599 -21.962 1.00 85.62 84 GLY A O 1
ATOM 674 N N . LEU A 1 85 ? 9.630 9.541 -23.201 1.00 88.69 85 LEU A N 1
ATOM 675 C CA . LEU A 1 85 ? 9.971 8.348 -23.967 1.00 88.69 85 LEU A CA 1
ATOM 676 C C . LEU A 1 85 ? 11.485 8.110 -23.979 1.00 88.69 85 LEU A C 1
ATOM 678 O O . LEU A 1 85 ? 12.279 9.049 -24.003 1.00 88.69 85 LEU A O 1
ATOM 682 N N . ILE A 1 86 ? 11.872 6.840 -23.994 1.00 89.94 86 ILE A N 1
ATOM 683 C CA . ILE A 1 86 ? 13.244 6.348 -24.148 1.00 89.94 86 ILE A CA 1
ATOM 684 C C . ILE A 1 86 ? 13.305 5.358 -25.321 1.00 89.94 86 ILE A C 1
ATOM 686 O O . ILE A 1 86 ? 12.312 4.695 -25.615 1.00 89.94 86 ILE A O 1
ATOM 690 N N . PRO A 1 87 ? 14.448 5.200 -26.005 1.00 90.12 87 PRO A N 1
ATOM 691 C CA . PRO A 1 87 ? 14.541 4.280 -27.136 1.00 90.12 87 PRO A CA 1
ATOM 692 C C . PRO A 1 87 ? 14.499 2.807 -26.699 1.00 90.12 87 PRO A C 1
ATOM 694 O O . PRO A 1 87 ? 15.197 2.408 -25.764 1.00 90.12 87 PRO A O 1
ATOM 697 N N . VAL A 1 88 ? 13.794 1.959 -27.457 1.00 87.94 88 VAL A N 1
ATOM 698 C CA . VAL A 1 88 ? 13.784 0.486 -27.282 1.00 87.94 88 VAL A CA 1
ATOM 699 C C . VAL A 1 88 ? 15.200 -0.104 -27.349 1.00 87.94 88 VAL A C 1
ATOM 701 O O . VAL A 1 88 ? 15.503 -1.104 -26.697 1.00 87.94 88 VAL A O 1
ATOM 704 N N . ALA A 1 89 ? 16.108 0.530 -28.097 1.00 86.69 89 ALA A N 1
ATOM 705 C CA . ALA A 1 89 ? 17.514 0.134 -28.171 1.00 86.69 89 ALA A CA 1
ATOM 706 C C . ALA A 1 89 ? 18.205 0.111 -26.794 1.00 86.69 89 ALA A C 1
ATOM 708 O O . ALA A 1 89 ? 19.076 -0.731 -26.565 1.00 86.69 89 ALA A O 1
ATOM 709 N N . LEU A 1 90 ? 17.795 0.981 -25.861 1.00 86.81 90 LEU A N 1
ATOM 710 C CA . LEU A 1 90 ? 18.307 0.977 -24.490 1.00 86.81 90 LEU A CA 1
ATOM 711 C C . LEU A 1 90 ? 17.948 -0.331 -23.775 1.00 86.81 90 LEU A C 1
ATOM 713 O O . LEU A 1 90 ? 18.822 -0.955 -23.179 1.00 86.81 90 LEU A O 1
ATOM 717 N N . PHE A 1 91 ? 16.697 -0.783 -23.905 1.00 87.88 91 PHE A N 1
ATOM 718 C CA . PHE A 1 91 ? 16.241 -2.057 -23.348 1.00 87.88 91 PHE A CA 1
ATOM 719 C C . PHE A 1 91 ? 16.984 -3.247 -23.964 1.00 87.88 91 PHE A C 1
ATOM 721 O O . PHE A 1 91 ? 17.498 -4.093 -23.239 1.00 87.88 91 PHE A O 1
ATOM 728 N N . LYS A 1 92 ? 17.120 -3.281 -25.296 1.00 86.56 92 LYS A N 1
ATOM 729 C CA . LYS A 1 92 ? 17.845 -4.358 -25.994 1.00 86.56 92 LYS A CA 1
ATOM 730 C C . LYS A 1 92 ? 19.316 -4.431 -25.576 1.00 86.56 92 LYS A C 1
ATOM 732 O O . LYS A 1 92 ? 19.843 -5.520 -25.376 1.00 86.56 92 LYS A O 1
ATOM 737 N N . THR A 1 93 ? 19.962 -3.277 -25.401 1.00 85.81 93 THR A N 1
ATOM 738 C CA . THR A 1 93 ? 21.350 -3.200 -24.915 1.00 85.81 93 THR A CA 1
ATOM 739 C C . THR A 1 93 ? 21.460 -3.737 -23.490 1.00 85.81 93 THR A C 1
ATOM 741 O O . THR A 1 93 ? 22.366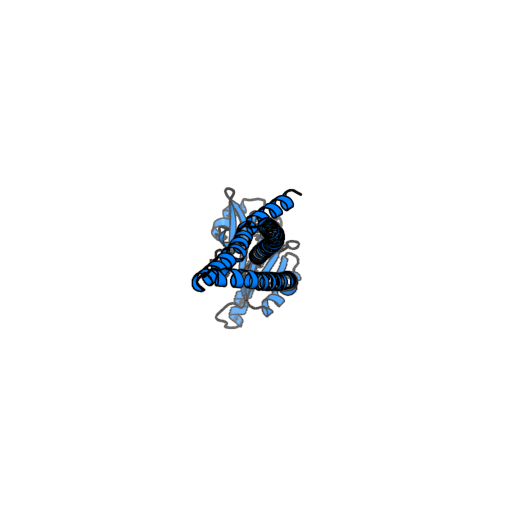 -4.510 -23.195 1.00 85.81 93 THR A O 1
ATOM 744 N N . LEU A 1 94 ? 20.519 -3.365 -22.619 1.00 84.19 94 LEU A N 1
ATOM 745 C CA . LEU A 1 94 ? 20.469 -3.844 -21.241 1.00 84.19 94 LEU A CA 1
ATOM 746 C C . LEU A 1 94 ? 20.269 -5.366 -21.182 1.00 84.19 94 LEU A C 1
ATOM 748 O O . LEU A 1 94 ? 20.965 -6.058 -20.448 1.00 84.19 94 LEU A O 1
ATOM 752 N N . GLN A 1 95 ? 19.370 -5.903 -22.006 1.00 82.62 95 GLN A N 1
ATOM 753 C CA . GLN A 1 95 ? 19.103 -7.338 -22.084 1.00 82.62 95 GLN A CA 1
ATOM 754 C C . GLN A 1 95 ? 20.304 -8.131 -22.617 1.00 82.62 95 GLN A C 1
ATOM 756 O O . GLN A 1 95 ? 20.606 -9.213 -22.109 1.00 82.62 95 GLN A O 1
ATOM 761 N N . ALA A 1 96 ? 21.022 -7.586 -23.604 1.00 82.69 96 ALA A N 1
ATOM 762 C CA . ALA A 1 96 ? 22.259 -8.182 -24.101 1.00 82.69 96 ALA A CA 1
ATOM 763 C C . ALA A 1 96 ? 23.335 -8.237 -23.003 1.00 82.69 96 ALA A C 1
ATOM 765 O O . ALA A 1 96 ? 23.947 -9.281 -22.807 1.00 82.69 96 ALA A O 1
ATOM 766 N N . GLN A 1 97 ? 23.493 -7.160 -22.224 1.00 79.19 97 GLN A N 1
ATOM 767 C CA . GLN A 1 97 ? 24.422 -7.118 -21.089 1.00 79.19 97 GLN A CA 1
ATOM 768 C C . GLN A 1 97 ? 24.071 -8.143 -20.004 1.00 79.19 97 GLN A C 1
ATOM 770 O O . GLN A 1 97 ? 24.961 -8.861 -19.556 1.00 79.19 97 GLN A O 1
ATOM 775 N N . ILE A 1 98 ? 22.786 -8.275 -19.646 1.00 76.25 98 ILE A N 1
ATOM 776 C CA . ILE A 1 98 ? 22.309 -9.316 -18.716 1.00 76.25 98 ILE A CA 1
ATOM 777 C C . ILE A 1 98 ? 22.707 -10.703 -19.225 1.00 76.25 98 ILE A C 1
ATOM 779 O O . ILE A 1 98 ? 23.272 -11.510 -18.490 1.00 76.25 98 ILE A O 1
ATOM 783 N N . THR A 1 99 ? 22.436 -10.968 -20.503 1.00 75.12 99 THR A N 1
ATOM 784 C CA . THR A 1 99 ? 22.688 -12.275 -21.123 1.00 75.12 99 THR A CA 1
ATOM 785 C C . THR A 1 99 ? 24.185 -12.594 -21.174 1.00 75.12 99 THR A C 1
ATOM 787 O O . THR A 1 99 ? 24.597 -13.728 -20.923 1.00 75.12 99 THR A O 1
ATOM 790 N N . ASP A 1 100 ? 25.021 -11.601 -21.470 1.00 76.94 100 ASP A N 1
ATOM 791 C CA . ASP A 1 100 ? 26.474 -11.761 -21.514 1.00 76.94 100 ASP A CA 1
ATOM 792 C C . ASP A 1 100 ? 27.079 -11.969 -20.116 1.00 76.94 100 ASP A C 1
ATOM 794 O O . ASP A 1 100 ? 27.987 -12.789 -19.956 1.00 76.94 100 ASP A O 1
ATOM 798 N N . GLU A 1 101 ? 26.571 -11.281 -19.090 1.00 70.12 101 GLU A N 1
ATOM 799 C CA . GLU A 1 101 ? 26.984 -11.491 -17.696 1.00 70.12 101 GLU A CA 1
ATOM 800 C C . GLU A 1 101 ? 26.590 -12.878 -17.176 1.00 70.12 101 GLU A C 1
ATOM 802 O O . GLU A 1 101 ? 27.403 -13.542 -16.523 1.00 70.12 101 GLU A O 1
ATOM 807 N N . GLN A 1 102 ? 25.391 -13.356 -17.527 1.00 67.81 102 GLN A N 1
ATOM 808 C CA . GLN A 1 102 ? 24.953 -14.723 -17.233 1.00 67.81 102 GLN A CA 1
ATOM 809 C C . GLN A 1 102 ? 25.898 -15.761 -17.843 1.00 67.81 102 GLN A C 1
ATOM 811 O O . GLN A 1 102 ? 26.341 -16.678 -17.149 1.00 67.81 102 GLN A O 1
ATOM 816 N N . ARG A 1 103 ? 26.251 -15.594 -19.126 1.00 67.62 103 ARG A N 1
ATOM 817 C CA . ARG A 1 103 ? 27.165 -16.506 -19.833 1.00 67.62 103 ARG A CA 1
ATOM 818 C C . ARG A 1 103 ? 28.553 -16.539 -19.205 1.00 67.62 103 ARG A C 1
ATOM 820 O O . ARG A 1 103 ? 29.125 -17.614 -19.067 1.00 67.62 103 ARG A O 1
ATOM 827 N N . LYS A 1 104 ? 29.096 -15.382 -18.815 1.00 68.69 104 LYS A N 1
ATOM 828 C CA . LYS A 1 104 ? 30.433 -15.289 -18.201 1.00 68.69 104 LYS A CA 1
ATOM 829 C C . LYS A 1 104 ? 30.487 -15.892 -16.800 1.00 68.69 104 LYS A C 1
ATOM 831 O O . LYS A 1 104 ? 31.516 -16.440 -16.421 1.00 68.69 104 LYS A O 1
ATOM 836 N N . SER A 1 105 ? 29.393 -15.807 -16.050 1.00 61.00 105 SER A N 1
ATOM 837 C CA . SER A 1 105 ? 29.360 -16.201 -14.637 1.00 61.00 105 SER A CA 1
ATOM 838 C C . SER A 1 105 ? 28.899 -17.645 -14.406 1.00 61.00 105 SER A C 1
ATOM 840 O O . SER A 1 105 ? 28.876 -18.087 -13.264 1.00 61.00 105 SER A O 1
ATOM 842 N N . SER A 1 106 ? 28.526 -18.391 -15.460 1.00 60.53 106 SER A N 1
ATOM 843 C CA . SER A 1 106 ? 27.933 -19.744 -15.364 1.00 60.53 106 SER A CA 1
ATOM 844 C C . SER A 1 106 ? 26.742 -19.831 -14.392 1.00 60.53 106 SER A C 1
ATOM 846 O O . SER A 1 106 ? 26.454 -20.890 -13.835 1.00 60.53 106 SER A O 1
ATOM 848 N N . LEU A 1 107 ? 26.055 -18.708 -14.164 1.00 60.84 107 LEU A N 1
ATOM 849 C CA . LEU A 1 107 ? 24.932 -18.621 -13.238 1.00 60.84 107 LEU A CA 1
ATOM 850 C C . LEU A 1 107 ? 23.681 -19.223 -13.885 1.00 60.84 107 LEU A C 1
ATOM 852 O O . LEU A 1 107 ? 23.339 -18.904 -15.023 1.00 60.84 107 LEU A O 1
ATOM 856 N N . THR A 1 108 ? 22.959 -20.055 -13.134 1.00 55.28 108 THR A N 1
ATOM 857 C CA . THR A 1 108 ? 21.669 -20.637 -13.547 1.00 55.28 108 THR A CA 1
ATOM 858 C C . THR A 1 108 ? 20.525 -19.621 -13.572 1.00 55.28 108 THR A C 1
ATOM 860 O O . THR A 1 108 ? 19.475 -19.910 -14.144 1.00 55.28 108 THR A O 1
ATOM 863 N N . GLN A 1 109 ? 20.702 -18.434 -12.982 1.00 55.81 109 GLN A N 1
ATOM 864 C CA . GLN A 1 109 ? 19.710 -17.358 -12.971 1.00 55.81 109 GLN A CA 1
ATOM 865 C C . GLN A 1 109 ? 20.350 -15.988 -13.253 1.00 55.81 109 GLN A C 1
ATOM 867 O O . GLN A 1 109 ? 21.507 -15.767 -12.895 1.00 55.81 109 GLN A O 1
ATOM 872 N N . PRO A 1 110 ? 19.627 -15.066 -13.921 1.00 58.81 110 PRO A N 1
ATOM 873 C CA . PRO A 1 110 ? 20.112 -13.707 -14.151 1.00 58.81 110 PRO A CA 1
ATOM 874 C C . PRO A 1 110 ? 20.312 -12.957 -12.837 1.00 58.81 110 PRO A C 1
ATOM 876 O O . PRO A 1 110 ? 19.456 -13.015 -11.959 1.00 58.81 110 PRO A O 1
ATOM 879 N N . THR A 1 111 ? 21.396 -12.185 -12.757 1.00 66.31 111 THR A N 1
ATOM 880 C CA . THR A 1 111 ? 21.679 -11.234 -11.666 1.00 66.31 111 THR A CA 1
ATOM 881 C C . THR A 1 111 ? 20.587 -10.167 -11.528 1.00 66.31 111 THR A C 1
ATOM 883 O O . THR A 1 111 ? 20.332 -9.664 -10.433 1.00 66.31 111 THR A O 1
ATOM 886 N N . PHE A 1 112 ? 19.912 -9.832 -12.629 1.00 75.44 112 PHE A N 1
ATOM 887 C CA . PHE A 1 112 ? 18.731 -8.977 -12.644 1.00 75.44 112 PHE A CA 1
ATOM 888 C C . PHE A 1 112 ? 17.841 -9.273 -13.859 1.00 75.44 112 PHE A C 1
ATOM 890 O O . PHE A 1 112 ? 18.312 -9.622 -14.939 1.00 75.44 112 PHE A O 1
ATOM 897 N N . LYS A 1 113 ? 16.531 -9.122 -13.679 1.00 83.50 113 LYS A N 1
ATOM 898 C CA . LYS A 1 113 ? 15.503 -9.221 -14.720 1.00 83.50 113 LYS A CA 1
ATOM 899 C C . LYS A 1 113 ? 15.099 -7.817 -15.153 1.00 83.50 113 LYS A C 1
ATOM 901 O O . LYS A 1 113 ? 15.156 -6.898 -14.337 1.00 83.50 113 LYS A O 1
ATOM 906 N N . ALA A 1 114 ? 14.660 -7.648 -16.400 1.00 86.44 114 ALA A N 1
ATOM 907 C CA . ALA A 1 114 ? 14.236 -6.356 -16.943 1.00 86.44 114 ALA A CA 1
ATOM 908 C C . ALA A 1 114 ? 12.915 -6.459 -17.719 1.00 86.44 114 ALA A C 1
ATOM 910 O O . ALA A 1 114 ? 12.687 -7.434 -18.433 1.00 86.44 114 ALA A O 1
ATOM 911 N N . LEU A 1 115 ? 12.084 -5.422 -17.617 1.00 86.44 115 LEU A N 1
ATOM 912 C CA . LEU A 1 115 ? 10.791 -5.307 -18.285 1.00 86.44 115 LEU A CA 1
ATOM 913 C C . LEU A 1 115 ? 10.619 -3.906 -18.876 1.00 86.44 115 LEU A C 1
ATOM 915 O O . LEU A 1 115 ? 10.549 -2.923 -18.143 1.00 86.44 115 LEU A O 1
ATOM 919 N N . GLY A 1 116 ? 10.551 -3.798 -20.198 1.00 87.75 116 GLY A N 1
ATOM 920 C CA . GLY A 1 116 ? 10.186 -2.557 -20.877 1.00 87.75 116 GLY A CA 1
ATOM 921 C C . GLY A 1 116 ? 8.672 -2.381 -20.892 1.00 87.75 116 GLY A C 1
ATOM 922 O O . GLY A 1 116 ? 7.940 -3.360 -21.036 1.00 87.75 116 GLY A O 1
ATOM 923 N N . PHE A 1 117 ? 8.185 -1.148 -20.767 1.00 87.75 117 PHE A N 1
ATOM 924 C CA . PHE A 1 117 ? 6.747 -0.884 -20.826 1.00 87.75 117 PHE A CA 1
ATOM 925 C C . PHE A 1 117 ? 6.413 0.433 -21.530 1.00 87.75 117 PHE A C 1
ATOM 927 O O . PHE A 1 117 ? 7.184 1.399 -21.512 1.00 87.75 117 PHE A O 1
ATOM 934 N N . LEU A 1 118 ? 5.221 0.470 -22.124 1.00 88.81 118 LEU A N 1
ATOM 935 C CA . LEU A 1 118 ? 4.630 1.656 -22.727 1.00 88.81 118 LEU A CA 1
ATOM 936 C C . LEU A 1 118 ? 3.118 1.685 -22.451 1.00 88.81 118 LEU A C 1
ATOM 938 O O . LEU A 1 118 ? 2.392 0.829 -22.960 1.00 88.81 118 LEU A O 1
ATOM 942 N N . PRO A 1 119 ? 2.622 2.644 -21.655 1.00 85.75 119 PRO A N 1
ATOM 943 C CA . PRO A 1 119 ? 1.195 2.821 -21.455 1.00 85.75 119 PRO A CA 1
ATOM 944 C C . PRO A 1 119 ? 0.559 3.524 -22.661 1.00 85.75 119 PRO A C 1
ATOM 946 O O . PRO A 1 119 ? 1.126 4.463 -23.224 1.00 85.75 119 PRO A O 1
ATOM 949 N N . TYR A 1 120 ? -0.638 3.087 -23.036 1.00 83.25 120 TYR A N 1
ATOM 950 C CA . TYR A 1 120 ? -1.432 3.685 -24.104 1.00 83.25 120 TYR A CA 1
ATOM 951 C C . TYR A 1 120 ? -2.931 3.619 -23.807 1.00 83.25 120 TYR A C 1
ATOM 953 O O . TYR A 1 120 ? -3.394 2.838 -22.974 1.00 83.25 120 TYR A O 1
ATOM 961 N N . GLN A 1 121 ? -3.708 4.456 -24.495 1.00 80.00 121 GLN A N 1
ATOM 962 C CA . GLN A 1 121 ? -5.169 4.426 -24.431 1.00 80.00 121 GLN A CA 1
ATOM 963 C C . GLN A 1 121 ? -5.742 3.726 -25.665 1.00 80.00 121 GLN A C 1
ATOM 965 O O . GLN A 1 121 ? -5.463 4.122 -26.795 1.00 80.00 121 GLN A O 1
ATOM 970 N N . LYS A 1 122 ? -6.593 2.716 -25.452 1.00 76.75 122 LYS A N 1
ATOM 971 C CA . LYS A 1 122 ? -7.363 2.046 -26.513 1.00 76.75 122 LYS A CA 1
ATOM 972 C C . LYS A 1 122 ? -8.798 1.850 -26.032 1.00 76.75 122 LYS A C 1
ATOM 974 O O . LYS A 1 122 ? -9.031 1.298 -24.957 1.00 76.75 122 LYS A O 1
ATOM 979 N N . ASN A 1 123 ? -9.764 2.334 -26.813 1.00 76.31 123 ASN A N 1
ATOM 980 C CA . ASN A 1 123 ? -11.202 2.264 -26.513 1.00 76.31 123 ASN A CA 1
ATOM 981 C C . ASN A 1 123 ? -11.589 2.842 -25.134 1.00 76.31 123 ASN A C 1
ATOM 983 O O . ASN A 1 123 ? -12.385 2.249 -24.414 1.00 76.31 123 ASN A O 1
ATOM 987 N N . GLY A 1 124 ? -10.982 3.965 -24.728 1.00 71.50 124 GLY A N 1
ATOM 988 C CA . GLY A 1 124 ? -11.255 4.610 -23.432 1.00 71.50 124 GLY A CA 1
ATOM 989 C C . GLY A 1 124 ? -10.673 3.886 -22.210 1.00 71.50 124 GLY A C 1
ATOM 990 O O . GLY A 1 124 ? -10.825 4.368 -21.093 1.00 71.50 124 GLY A O 1
ATOM 991 N N . SER A 1 125 ? -9.978 2.764 -22.419 1.00 72.62 125 SER A N 1
ATOM 992 C CA . SER A 1 125 ? -9.273 2.013 -21.379 1.00 72.62 125 SER A CA 1
ATOM 993 C C . SER A 1 125 ? -7.763 2.213 -21.483 1.00 72.62 125 SER A C 1
ATOM 995 O O . SER A 1 125 ? -7.210 2.254 -22.588 1.00 72.62 125 SER A O 1
ATOM 997 N N . THR A 1 126 ? -7.099 2.315 -20.334 1.00 74.69 126 THR A N 1
ATOM 998 C CA . THR A 1 126 ? -5.638 2.305 -20.258 1.00 74.69 126 THR A CA 1
ATOM 999 C C . THR A 1 126 ? -5.124 0.874 -20.375 1.00 74.69 126 THR A C 1
ATOM 1001 O O . THR A 1 126 ? -5.581 -0.027 -19.670 1.00 74.69 126 THR A O 1
ATOM 1004 N N . GLN A 1 127 ? -4.171 0.665 -21.274 1.00 81.69 127 GLN A N 1
ATOM 1005 C CA . GLN A 1 127 ? -3.498 -0.609 -21.497 1.00 81.69 127 GLN A CA 1
ATOM 1006 C C . GLN A 1 127 ? -1.986 -0.377 -21.487 1.00 81.69 127 GLN A C 1
ATOM 1008 O O . GLN A 1 127 ? -1.517 0.740 -21.710 1.00 81.69 127 GLN A O 1
ATOM 1013 N N . ILE A 1 128 ? -1.211 -1.422 -21.208 1.00 82.94 128 ILE A N 1
ATOM 1014 C CA . ILE A 1 128 ? 0.252 -1.346 -21.205 1.00 82.94 128 ILE A CA 1
ATOM 1015 C C . ILE A 1 128 ? 0.804 -2.380 -22.170 1.00 82.94 128 ILE A C 1
ATOM 1017 O O . ILE A 1 128 ? 0.524 -3.573 -22.049 1.00 82.94 128 ILE A O 1
ATOM 1021 N N . ALA A 1 129 ? 1.607 -1.915 -23.121 1.00 85.81 129 ALA A N 1
ATOM 1022 C CA . ALA A 1 129 ? 2.411 -2.768 -23.975 1.00 85.81 129 ALA A CA 1
ATOM 1023 C C . ALA A 1 129 ? 3.703 -3.111 -23.230 1.00 85.81 129 ALA A C 1
ATOM 1025 O O . ALA A 1 129 ? 4.375 -2.220 -22.706 1.00 85.81 129 ALA A O 1
ATOM 1026 N N . ILE A 1 130 ? 4.030 -4.397 -23.162 1.00 85.81 130 ILE A N 1
ATOM 1027 C CA . ILE A 1 130 ? 5.148 -4.923 -22.383 1.00 85.81 130 ILE A CA 1
ATOM 1028 C C . ILE A 1 130 ? 6.158 -5.595 -23.295 1.00 85.81 130 ILE A C 1
ATOM 1030 O O . ILE A 1 130 ? 5.810 -6.471 -24.082 1.00 85.81 130 ILE A O 1
ATOM 1034 N N . LEU A 1 131 ? 7.424 -5.229 -23.116 1.00 85.19 131 LEU A N 1
ATOM 1035 C CA . LEU A 1 131 ? 8.571 -5.857 -23.749 1.00 85.19 131 LEU A CA 1
ATOM 1036 C C . LEU A 1 131 ? 9.363 -6.646 -22.694 1.00 85.19 131 LEU A C 1
ATOM 1038 O O . LEU A 1 131 ? 10.030 -6.060 -21.842 1.00 85.19 131 LEU A O 1
ATOM 1042 N N . GLY A 1 132 ? 9.281 -7.976 -22.748 1.00 83.12 132 GLY A N 1
ATOM 1043 C CA . GLY A 1 132 ? 9.874 -8.892 -21.765 1.00 83.12 132 GLY A CA 1
ATOM 1044 C C . GLY A 1 132 ? 8.832 -9.832 -21.154 1.00 83.12 132 GLY A C 1
ATOM 1045 O O . GLY A 1 132 ? 7.707 -9.904 -21.644 1.00 83.12 132 GLY A O 1
ATOM 1046 N N . ASN A 1 133 ? 9.201 -10.561 -20.097 1.00 81.06 133 ASN A N 1
ATOM 1047 C CA . ASN A 1 133 ? 8.295 -11.496 -19.429 1.00 81.06 133 ASN A CA 1
ATOM 1048 C C . ASN A 1 133 ? 7.602 -10.831 -18.216 1.00 81.06 133 ASN A C 1
ATOM 1050 O O . ASN A 1 133 ? 8.271 -10.553 -17.219 1.00 81.06 133 ASN A O 1
ATOM 1054 N N . PRO A 1 134 ? 6.282 -10.570 -18.262 1.00 75.69 134 PRO A N 1
ATOM 1055 C CA . PRO A 1 134 ? 5.562 -9.920 -17.165 1.00 75.69 134 PRO A CA 1
ATOM 1056 C C . 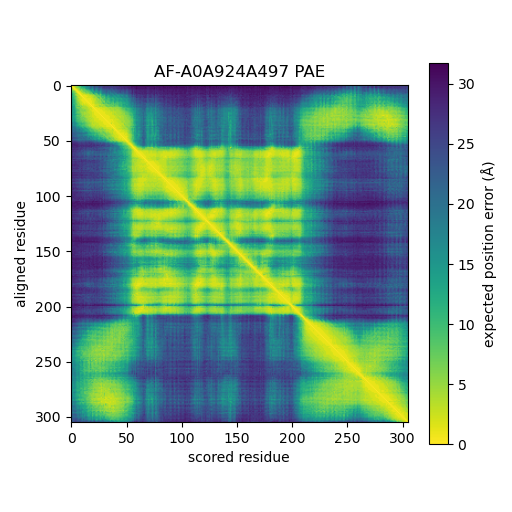PRO A 1 134 ? 5.485 -10.772 -15.888 1.00 75.69 134 PRO A C 1
ATOM 1058 O O . PRO A 1 134 ? 5.424 -10.215 -14.791 1.00 75.69 134 PRO A O 1
ATOM 1061 N N . GLU A 1 135 ? 5.526 -12.103 -16.001 1.00 74.56 135 GLU A N 1
ATOM 1062 C CA . GLU A 1 135 ? 5.417 -13.021 -14.852 1.00 74.56 135 GLU A CA 1
ATOM 1063 C C . GLU A 1 135 ? 6.601 -12.899 -13.883 1.00 74.56 135 GLU A C 1
ATOM 1065 O O . GLU A 1 135 ? 6.491 -13.205 -12.698 1.00 74.56 135 GLU A O 1
ATOM 1070 N N . ASP A 1 136 ? 7.730 -12.381 -14.365 1.00 71.62 136 ASP A N 1
ATOM 1071 C CA . ASP A 1 136 ? 8.921 -12.142 -13.556 1.00 71.62 136 ASP A CA 1
ATOM 1072 C C . ASP A 1 136 ? 8.768 -10.971 -12.566 1.00 71.62 136 ASP A C 1
ATOM 1074 O O . ASP A 1 136 ? 9.534 -10.863 -11.599 1.00 71.62 136 ASP A O 1
ATOM 1078 N N . PHE A 1 137 ? 7.785 -10.098 -12.801 1.00 69.38 137 PHE A N 1
ATOM 1079 C CA . PHE A 1 137 ? 7.591 -8.836 -12.086 1.00 69.38 137 PHE A CA 1
ATOM 1080 C C . PHE A 1 137 ? 6.255 -8.759 -11.358 1.00 69.38 137 PHE A C 1
ATOM 1082 O O . PHE A 1 137 ? 6.203 -8.237 -10.244 1.00 69.38 137 PHE A O 1
ATOM 1089 N N . PHE A 1 138 ? 5.189 -9.286 -11.956 1.00 70.06 138 PHE A N 1
ATOM 1090 C CA . PHE A 1 138 ? 3.840 -9.152 -11.423 1.00 70.06 138 PHE A CA 1
ATOM 1091 C C . PHE A 1 138 ? 3.396 -10.459 -10.775 1.00 70.06 138 PHE A C 1
ATOM 1093 O O . PHE A 1 138 ? 2.925 -11.381 -11.438 1.00 70.06 138 PHE A O 1
ATOM 1100 N N . VAL A 1 139 ? 3.522 -10.528 -9.450 1.00 56.75 139 VAL A N 1
ATOM 1101 C CA . VAL A 1 139 ? 2.779 -11.519 -8.667 1.00 56.75 139 VAL A CA 1
ATOM 1102 C C . VAL A 1 139 ? 1.316 -11.074 -8.673 1.00 56.75 139 VAL A C 1
ATOM 1104 O O . VAL A 1 139 ? 1.039 -9.897 -8.438 1.00 56.75 139 VAL A O 1
ATOM 1107 N N . LYS A 1 140 ? 0.388 -11.989 -8.984 1.00 49.62 140 LYS A N 1
ATOM 1108 C CA . LYS A 1 140 ? -1.069 -11.766 -8.927 1.00 49.62 140 LYS A CA 1
ATOM 1109 C C . LYS A 1 140 ? -1.524 -11.558 -7.480 1.00 49.62 140 LYS A C 1
ATOM 1111 O O . LYS A 1 140 ? -2.182 -12.419 -6.910 1.00 49.62 140 LYS A O 1
ATOM 1116 N N . ASP A 1 141 ? -1.138 -10.445 -6.881 1.00 48.28 141 ASP A 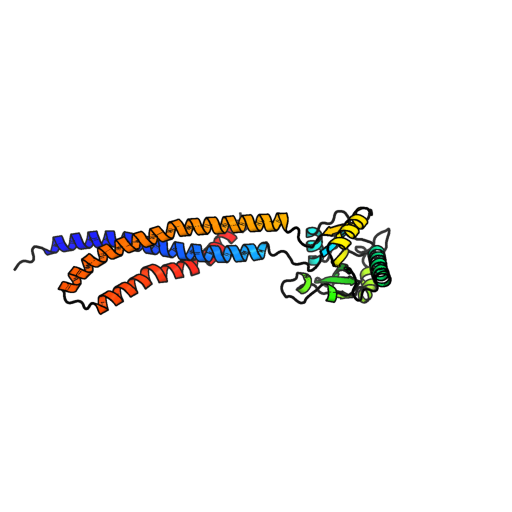N 1
ATOM 1117 C CA . ASP A 1 141 ? -1.676 -10.007 -5.606 1.00 48.28 141 ASP A CA 1
ATOM 1118 C C . ASP A 1 141 ? -2.636 -8.840 -5.862 1.00 48.28 141 ASP A C 1
ATOM 1120 O O . ASP A 1 141 ? -2.298 -7.881 -6.574 1.00 48.28 141 ASP A O 1
ATOM 1124 N N . ASP A 1 142 ? -3.839 -8.931 -5.288 1.00 45.31 142 ASP A N 1
ATOM 1125 C CA . ASP A 1 142 ? -4.982 -8.025 -5.513 1.00 45.31 142 ASP A CA 1
ATOM 1126 C C . ASP A 1 142 ? -4.705 -6.570 -5.082 1.00 45.31 142 ASP A C 1
ATOM 1128 O O . ASP A 1 142 ? -5.507 -5.671 -5.323 1.00 45.31 142 ASP A O 1
ATOM 1132 N N . ARG A 1 143 ? -3.553 -6.310 -4.450 1.00 45.81 143 ARG A N 1
ATOM 1133 C CA . ARG A 1 143 ? -3.141 -4.984 -3.959 1.00 45.81 143 ARG A CA 1
ATOM 1134 C C . ARG A 1 143 ? -2.151 -4.258 -4.869 1.00 45.81 143 ARG A C 1
ATOM 1136 O O . ARG A 1 143 ? -1.788 -3.119 -4.586 1.00 45.81 143 ARG A O 1
ATOM 1143 N N . SER A 1 144 ? -1.694 -4.886 -5.951 1.00 58.00 144 SER A N 1
ATOM 1144 C CA . SER A 1 144 ? -0.761 -4.243 -6.878 1.00 58.00 144 SER A CA 1
ATOM 1145 C C . SER A 1 144 ? -1.497 -3.306 -7.842 1.00 58.00 144 SER A C 1
ATOM 1147 O O . SER A 1 144 ? -2.576 -3.634 -8.338 1.00 58.00 144 SER A O 1
ATOM 1149 N N . ILE A 1 145 ? -0.891 -2.160 -8.183 1.00 57.47 145 ILE A N 1
ATOM 1150 C CA . ILE A 1 145 ? -1.400 -1.265 -9.247 1.00 57.47 145 ILE A CA 1
ATOM 1151 C C . ILE A 1 145 ? -1.611 -2.013 -10.575 1.00 57.47 145 ILE A C 1
ATOM 1153 O O . ILE A 1 145 ? -2.474 -1.649 -11.370 1.00 57.47 145 ILE A O 1
ATOM 1157 N N . TRP A 1 146 ? -0.860 -3.096 -10.775 1.00 62.09 146 TRP A N 1
ATOM 1158 C CA . TRP A 1 146 ? -0.855 -3.942 -11.960 1.00 62.09 146 TRP A CA 1
ATOM 1159 C C . TRP A 1 146 ? -2.124 -4.786 -12.118 1.00 62.09 146 TRP A C 1
ATOM 1161 O O . TRP A 1 146 ? -2.494 -5.086 -13.247 1.00 62.09 146 TRP A O 1
ATOM 1171 N N . SER A 1 147 ? -2.831 -5.105 -11.026 1.00 61.34 147 SER A N 1
ATOM 1172 C CA . SER A 1 147 ? -4.101 -5.857 -11.063 1.00 61.34 147 SER A CA 1
ATOM 1173 C C . SER A 1 147 ? -5.197 -5.144 -11.870 1.00 61.34 147 SER A C 1
ATOM 1175 O O . SER A 1 147 ? -6.019 -5.784 -12.523 1.00 61.34 147 SER A O 1
ATOM 1177 N N . SER A 1 148 ? -5.173 -3.809 -11.866 1.00 61.38 148 SER A N 1
ATOM 1178 C CA . SER A 1 148 ? -6.148 -2.959 -12.555 1.00 61.38 148 SER A CA 1
ATOM 1179 C C . SER A 1 148 ? -5.793 -2.652 -14.013 1.00 61.38 148 SER A C 1
ATOM 1181 O O . SER A 1 148 ? -6.589 -2.032 -14.720 1.00 61.38 148 SER A O 1
ATOM 1183 N N . ILE A 1 149 ? -4.609 -3.069 -14.479 1.00 66.69 149 ILE A N 1
ATOM 1184 C CA . ILE A 1 149 ? -4.076 -2.657 -15.777 1.00 66.69 149 ILE A CA 1
ATOM 1185 C C . ILE A 1 149 ? -4.015 -3.841 -16.735 1.00 66.69 149 ILE A C 1
ATOM 1187 O O . ILE A 1 149 ? -3.416 -4.878 -16.454 1.00 66.69 149 ILE A O 1
ATOM 1191 N N . LYS A 1 150 ? -4.602 -3.672 -17.922 1.00 75.81 150 LYS A N 1
ATOM 1192 C CA . LYS A 1 150 ? -4.541 -4.690 -18.967 1.00 75.81 150 LYS A CA 1
ATOM 1193 C C . LYS A 1 150 ? -3.155 -4.699 -19.611 1.00 75.81 150 LYS A C 1
ATOM 1195 O O . LYS A 1 150 ? -2.762 -3.739 -20.277 1.00 75.81 150 LYS A O 1
ATOM 1200 N N . LEU A 1 151 ? -2.445 -5.806 -19.428 1.00 77.44 151 LEU A N 1
ATOM 1201 C CA . LEU A 1 151 ? -1.138 -6.045 -20.028 1.00 77.44 151 LEU A CA 1
ATOM 1202 C C . LEU A 1 151 ? -1.294 -6.657 -21.423 1.00 77.44 151 LEU A C 1
ATOM 1204 O O . LEU A 1 151 ? -2.133 -7.529 -21.644 1.00 77.44 151 LEU A O 1
ATOM 1208 N N . THR A 1 152 ? -0.486 -6.186 -22.365 1.00 79.69 152 THR A N 1
ATOM 1209 C CA . THR A 1 152 ? -0.469 -6.640 -23.760 1.00 79.69 152 THR A CA 1
ATOM 1210 C C . THR A 1 152 ? 0.968 -6.843 -24.221 1.00 79.69 152 THR A C 1
ATOM 1212 O O . THR A 1 152 ? 1.851 -6.088 -23.818 1.00 79.69 152 THR A O 1
ATOM 1215 N N . ASP A 1 153 ? 1.217 -7.861 -25.046 1.00 80.81 153 ASP A N 1
ATOM 1216 C CA . ASP A 1 153 ? 2.548 -8.104 -25.611 1.00 80.81 153 ASP A CA 1
ATOM 1217 C C . ASP A 1 153 ? 2.904 -6.987 -26.604 1.00 80.81 153 ASP A C 1
ATOM 1219 O O . ASP A 1 153 ? 2.128 -6.670 -27.510 1.00 80.81 153 ASP A O 1
ATOM 1223 N N . TRP A 1 154 ? 4.088 -6.400 -26.428 1.00 79.38 154 TRP A N 1
ATOM 1224 C CA . TRP A 1 154 ? 4.671 -5.395 -27.311 1.00 79.38 154 TRP A CA 1
ATOM 1225 C C . TRP A 1 154 ? 4.636 -5.824 -28.780 1.00 79.38 154 TRP A C 1
ATOM 1227 O O . TRP A 1 154 ? 4.193 -5.053 -29.630 1.00 79.38 154 TRP A O 1
ATOM 1237 N N . ASN A 1 155 ? 5.011 -7.065 -29.093 1.00 73.44 155 ASN A N 1
ATOM 1238 C CA . ASN A 1 155 ? 5.104 -7.531 -30.481 1.00 73.44 155 ASN A CA 1
ATOM 1239 C C . ASN A 1 155 ? 3.745 -7.613 -31.188 1.00 73.44 155 ASN A C 1
ATOM 1241 O O . ASN A 1 155 ? 3.688 -7.507 -32.406 1.00 73.44 155 ASN A O 1
ATOM 1245 N N . GLN A 1 156 ? 2.653 -7.763 -30.437 1.00 68.62 156 GLN A N 1
ATOM 1246 C CA . GLN A 1 156 ? 1.293 -7.786 -30.988 1.00 68.62 156 GLN A CA 1
ATOM 1247 C C . GLN A 1 156 ? 0.710 -6.379 -31.194 1.00 68.62 156 GLN A C 1
ATOM 1249 O O . GLN A 1 156 ? -0.341 -6.233 -31.810 1.00 68.62 156 GLN A O 1
ATOM 1254 N N . GLN A 1 157 ? 1.360 -5.350 -30.646 1.00 69.12 157 GLN A N 1
ATOM 1255 C CA . GLN A 1 157 ? 0.831 -3.989 -30.530 1.00 69.12 157 GLN A CA 1
ATOM 1256 C C . GLN A 1 157 ? 1.697 -2.923 -31.200 1.00 69.12 157 GLN A C 1
ATOM 1258 O O . GLN A 1 157 ? 1.198 -1.828 -31.451 1.00 69.12 157 GLN A O 1
ATOM 1263 N N . ILE A 1 158 ? 2.966 -3.215 -31.512 1.00 63.56 158 ILE A N 1
ATOM 1264 C CA . ILE A 1 158 ? 3.862 -2.279 -32.207 1.00 63.56 158 ILE A CA 1
ATOM 1265 C C . ILE A 1 158 ? 3.216 -1.737 -33.476 1.00 63.56 158 ILE A C 1
ATOM 1267 O O . ILE A 1 158 ? 3.300 -0.538 -33.702 1.00 63.56 158 ILE A O 1
ATOM 1271 N N . ASP A 1 159 ? 2.571 -2.576 -34.284 1.00 64.88 159 ASP A N 1
ATOM 1272 C CA . ASP A 1 159 ? 2.020 -2.132 -35.566 1.00 64.88 159 ASP A CA 1
ATOM 1273 C C . ASP A 1 159 ? 0.872 -1.131 -35.363 1.00 64.88 159 ASP A C 1
ATOM 1275 O O . ASP A 1 159 ? 0.846 -0.081 -36.007 1.00 64.88 159 ASP A O 1
ATOM 1279 N N . ASP A 1 160 ? 0.008 -1.364 -34.371 1.00 65.06 160 ASP A N 1
ATOM 1280 C CA . ASP A 1 160 ? -1.062 -0.440 -33.973 1.00 65.06 160 ASP A CA 1
ATOM 1281 C C . ASP A 1 160 ? -0.501 0.874 -33.388 1.00 65.06 160 ASP A C 1
ATOM 1283 O O . ASP A 1 160 ? -0.943 1.970 -33.743 1.00 65.06 160 ASP A O 1
ATOM 1287 N N . LEU A 1 161 ? 0.500 0.782 -32.506 1.00 65.69 161 LEU A N 1
ATOM 1288 C CA . LEU A 1 161 ? 1.108 1.928 -31.816 1.00 65.69 161 LEU A CA 1
ATOM 1289 C C . LEU A 1 161 ? 2.015 2.751 -32.737 1.00 65.69 161 LEU A C 1
ATOM 1291 O O . LEU A 1 161 ? 2.110 3.971 -32.597 1.00 65.69 161 LEU A O 1
ATOM 1295 N N . SER A 1 162 ? 2.628 2.108 -33.730 1.00 61.41 162 SER A N 1
ATOM 1296 C CA . SER A 1 162 ? 3.490 2.735 -34.732 1.00 61.41 162 SER A CA 1
ATOM 1297 C C . SER A 1 162 ? 2.745 3.689 -35.658 1.00 61.41 162 SER A C 1
ATOM 1299 O O . SER A 1 162 ? 3.383 4.434 -36.398 1.00 61.41 162 SER A O 1
ATOM 1301 N N . ASN A 1 163 ? 1.415 3.724 -35.604 1.00 62.50 163 ASN A N 1
ATOM 1302 C CA . ASN A 1 163 ? 0.593 4.658 -36.365 1.00 62.50 163 ASN A CA 1
ATOM 1303 C C . ASN A 1 163 ? 0.164 5.889 -35.552 1.00 62.50 163 ASN A C 1
ATOM 1305 O O . ASN A 1 163 ? -0.341 6.852 -36.126 1.00 62.50 163 ASN A O 1
ATOM 1309 N N . LEU A 1 164 ? 0.421 5.915 -34.240 1.00 65.06 164 LEU A N 1
ATOM 1310 C CA . LEU A 1 164 ? 0.030 7.019 -33.368 1.00 65.06 164 LEU A CA 1
ATOM 1311 C C . LEU A 1 164 ? 1.165 8.056 -33.227 1.00 65.06 164 LEU A C 1
ATOM 1313 O O . LEU A 1 164 ? 2.281 7.702 -32.841 1.00 65.06 164 LEU A O 1
ATOM 1317 N N . PRO A 1 165 ? 0.909 9.355 -33.487 1.00 61.28 165 PRO A N 1
ATOM 1318 C CA . PRO A 1 165 ? 1.948 10.391 -33.483 1.00 61.28 165 PRO A CA 1
ATOM 1319 C C . PRO A 1 165 ? 2.556 10.635 -32.095 1.00 61.28 165 PRO A C 1
ATOM 1321 O O . PRO A 1 165 ? 3.734 10.955 -31.994 1.00 61.28 165 PRO A O 1
ATOM 1324 N N . ASN A 1 166 ? 1.789 10.408 -31.023 1.00 69.00 166 ASN A N 1
ATOM 1325 C CA . ASN A 1 166 ? 2.233 10.606 -29.635 1.00 69.00 166 ASN A CA 1
ATOM 1326 C C . ASN A 1 166 ? 3.255 9.561 -29.152 1.00 69.00 166 ASN A C 1
ATOM 1328 O O . ASN A 1 166 ? 3.792 9.687 -28.057 1.00 69.00 166 ASN A O 1
ATOM 1332 N N . TYR A 1 167 ? 3.511 8.530 -29.959 1.00 77.00 167 TYR A N 1
ATOM 1333 C CA . TYR A 1 167 ? 4.458 7.452 -29.672 1.00 77.00 167 TYR A CA 1
ATOM 1334 C C . TYR A 1 167 ? 5.575 7.413 -30.717 1.00 77.00 167 TYR A C 1
ATOM 1336 O O . TYR A 1 167 ? 6.189 6.374 -30.947 1.00 77.00 167 TYR A O 1
ATOM 1344 N N . LYS A 1 168 ? 5.821 8.556 -31.370 1.00 77.56 168 LYS A N 1
ATOM 1345 C CA . LYS A 1 168 ? 6.929 8.758 -32.296 1.00 77.56 168 LYS A CA 1
ATOM 1346 C C . LYS A 1 168 ? 7.809 9.894 -31.817 1.00 77.56 168 LYS A C 1
ATOM 1348 O O . LYS A 1 168 ? 7.309 10.964 -31.486 1.00 77.56 168 LYS A O 1
ATOM 1353 N N . THR A 1 169 ? 9.117 9.682 -31.853 1.00 80.00 169 THR A N 1
ATOM 1354 C CA . THR A 1 169 ? 10.085 10.774 -31.716 1.00 80.00 169 THR A CA 1
ATOM 1355 C C . THR A 1 169 ? 10.819 11.002 -33.037 1.00 80.00 169 THR A C 1
ATOM 1357 O O . THR A 1 169 ? 10.975 10.054 -33.816 1.00 80.00 169 THR A O 1
ATOM 1360 N N . PRO A 1 170 ? 11.280 12.234 -33.316 1.00 78.88 170 PRO A N 1
ATOM 1361 C CA . PRO A 1 170 ? 12.121 12.515 -34.478 1.00 78.88 170 PRO A CA 1
ATOM 1362 C C . PRO A 1 170 ? 13.381 11.639 -34.536 1.00 78.88 170 PRO A C 1
ATOM 1364 O O . PRO A 1 170 ? 13.827 11.264 -35.615 1.00 78.88 170 PRO A O 1
ATOM 1367 N N . GLU A 1 171 ? 13.940 11.292 -33.376 1.00 81.19 171 GLU A N 1
ATOM 1368 C CA . GLU A 1 171 ? 15.222 10.600 -33.250 1.00 81.19 171 GLU A CA 1
ATOM 1369 C C . GLU A 1 171 ? 15.102 9.070 -33.308 1.00 81.19 171 GLU A C 1
ATOM 1371 O O . GLU A 1 171 ? 16.040 8.400 -33.740 1.00 81.19 171 GLU A O 1
ATOM 1376 N N . TRP A 1 172 ? 13.979 8.497 -32.856 1.00 80.44 172 TRP A N 1
ATOM 1377 C CA . TRP A 1 172 ? 13.832 7.043 -32.657 1.00 80.44 172 TRP A CA 1
ATOM 1378 C C . TRP A 1 172 ? 12.587 6.443 -33.321 1.00 80.44 172 TRP A C 1
ATOM 1380 O O . TRP A 1 172 ? 12.368 5.230 -33.247 1.00 80.44 172 TRP A O 1
ATOM 1390 N N . GLY A 1 173 ? 11.773 7.261 -33.993 1.00 82.62 173 GLY A N 1
ATOM 1391 C CA . GLY A 1 173 ? 10.539 6.814 -34.631 1.00 82.62 173 GLY A CA 1
ATOM 1392 C C . GLY A 1 173 ? 9.589 6.172 -33.620 1.00 82.62 173 GLY A C 1
ATOM 1393 O O . GLY A 1 173 ? 9.459 6.653 -32.500 1.00 82.62 173 GLY A O 1
ATOM 1394 N N . SER A 1 174 ? 8.938 5.073 -34.008 1.00 79.44 174 SER A N 1
ATOM 1395 C CA . SER A 1 174 ? 8.009 4.307 -33.159 1.00 79.44 174 SER A CA 1
ATOM 1396 C C . SER A 1 174 ? 8.688 3.322 -32.196 1.00 79.44 174 SER A C 1
ATOM 1398 O O . SER A 1 174 ? 8.012 2.629 -31.439 1.00 79.44 174 SER A O 1
ATOM 1400 N N . GLN A 1 175 ? 10.022 3.221 -32.212 1.00 84.75 175 GLN A N 1
ATOM 1401 C CA . GLN A 1 175 ? 10.780 2.275 -31.385 1.00 84.75 175 GLN A CA 1
ATOM 1402 C C . GLN A 1 175 ? 11.101 2.883 -30.015 1.00 84.75 175 GLN A C 1
ATOM 1404 O O . GLN A 1 175 ? 12.265 3.068 -29.644 1.00 84.75 175 GLN A O 1
ATOM 1409 N N . VAL A 1 176 ? 10.052 3.188 -29.252 1.00 87.44 176 VAL A N 1
ATOM 1410 C CA . VAL A 1 176 ? 10.127 3.923 -27.984 1.00 87.44 176 VAL A CA 1
ATOM 1411 C C . VAL A 1 176 ? 9.407 3.202 -26.847 1.00 87.44 176 VAL A C 1
ATOM 1413 O O . VAL A 1 176 ? 8.419 2.520 -27.057 1.00 87.44 176 VAL A O 1
ATOM 1416 N N . LEU A 1 177 ? 9.885 3.373 -25.622 1.00 88.94 177 LEU A N 1
ATOM 1417 C CA . LEU A 1 177 ? 9.265 2.895 -24.387 1.00 88.94 177 LEU A CA 1
ATOM 1418 C C . LEU A 1 177 ? 9.046 4.087 -23.466 1.00 88.94 177 LEU A C 1
ATOM 1420 O O . LEU A 1 177 ? 9.738 5.094 -23.587 1.00 88.94 177 LEU A O 1
ATOM 1424 N N . MET A 1 178 ? 8.144 3.961 -22.500 1.00 87.50 178 MET A N 1
ATOM 1425 C CA . MET A 1 178 ? 8.084 4.940 -21.420 1.00 87.50 178 MET A CA 1
ATOM 1426 C C . MET A 1 178 ? 9.196 4.687 -20.400 1.00 87.50 178 MET A C 1
ATOM 1428 O O . MET A 1 178 ? 9.799 5.628 -19.904 1.00 87.50 178 MET A O 1
ATOM 1432 N N . GLY A 1 179 ? 9.485 3.427 -20.083 1.00 89.81 179 GLY A N 1
ATOM 1433 C CA . GLY A 1 179 ? 10.482 3.090 -19.075 1.00 89.81 179 GLY A CA 1
ATOM 1434 C C . GLY A 1 179 ? 10.879 1.622 -19.095 1.00 89.81 179 GLY A C 1
ATOM 1435 O O . GLY A 1 179 ? 10.331 0.815 -19.850 1.00 89.81 179 GLY A O 1
ATOM 1436 N N . ILE A 1 180 ? 11.848 1.287 -18.245 1.00 89.75 180 ILE A N 1
ATOM 1437 C CA . ILE A 1 180 ? 12.303 -0.082 -17.995 1.00 89.75 180 ILE A CA 1
ATOM 1438 C C . ILE A 1 180 ? 12.261 -0.335 -16.490 1.00 89.75 180 ILE A C 1
ATOM 1440 O O . ILE A 1 180 ? 12.797 0.444 -15.711 1.00 89.75 180 ILE A O 1
ATOM 1444 N N . LEU A 1 181 ? 11.645 -1.433 -16.080 1.00 87.69 181 LEU A N 1
ATOM 1445 C CA . LEU A 1 181 ? 11.569 -1.894 -14.700 1.00 87.69 181 LEU A CA 1
ATOM 1446 C C . LEU A 1 181 ? 12.577 -3.020 -14.516 1.00 87.69 181 LEU A C 1
ATOM 1448 O O . LEU A 1 181 ? 12.722 -3.866 -15.395 1.00 87.69 181 LEU A O 1
ATOM 1452 N N . ILE A 1 182 ? 13.295 -3.023 -13.399 1.00 86.06 182 ILE A N 1
ATOM 1453 C CA . ILE A 1 182 ? 14.382 -3.961 -13.136 1.00 86.06 182 ILE A CA 1
ATOM 1454 C C . ILE A 1 182 ? 14.239 -4.530 -11.726 1.00 86.06 182 ILE A C 1
ATOM 1456 O O . ILE A 1 182 ? 13.972 -3.804 -10.767 1.00 86.06 182 ILE A O 1
ATOM 1460 N N . LYS A 1 183 ? 14.416 -5.847 -11.617 1.00 82.69 183 LYS A N 1
ATOM 1461 C CA . LYS A 1 183 ? 14.345 -6.607 -10.367 1.00 82.69 183 LYS A CA 1
ATOM 1462 C C . LYS A 1 183 ? 15.614 -7.433 -10.206 1.00 82.69 183 LYS A C 1
ATOM 1464 O O . LYS A 1 183 ? 15.997 -8.123 -11.147 1.00 82.69 183 LYS A O 1
ATOM 1469 N N . GLY A 1 184 ? 16.277 -7.363 -9.059 1.00 79.38 184 GLY A N 1
ATOM 1470 C CA . GLY A 1 184 ? 17.575 -8.011 -8.859 1.00 79.38 184 GLY A CA 1
ATOM 1471 C C . GLY A 1 184 ? 18.271 -7.629 -7.554 1.00 79.38 184 GLY A C 1
ATOM 1472 O O . GLY A 1 184 ? 17.702 -6.971 -6.683 1.00 79.38 184 GLY A O 1
ATOM 1473 N N . GLU A 1 185 ? 19.523 -8.057 -7.413 1.00 75.00 185 GLU A N 1
ATOM 1474 C CA . GLU A 1 185 ? 20.321 -7.809 -6.206 1.00 75.00 185 GLU A CA 1
ATOM 1475 C C . GLU A 1 185 ? 20.814 -6.354 -6.105 1.00 75.00 185 GLU A C 1
ATOM 1477 O O . GLU A 1 185 ? 21.121 -5.702 -7.100 1.00 75.00 185 GLU A O 1
ATOM 1482 N N . SER A 1 186 ? 20.923 -5.820 -4.885 1.00 69.00 186 SER A N 1
ATOM 1483 C CA . SER A 1 186 ? 21.149 -4.384 -4.651 1.00 69.00 186 SER A CA 1
ATOM 1484 C C . SER A 1 186 ? 22.485 -3.850 -5.194 1.00 69.00 186 SER A C 1
ATOM 1486 O O . SER A 1 186 ? 22.533 -2.739 -5.721 1.00 69.00 186 SER A O 1
ATOM 1488 N N . GLU A 1 187 ? 23.577 -4.611 -5.082 1.00 72.12 187 GLU A N 1
ATOM 1489 C CA . GLU A 1 187 ? 24.913 -4.162 -5.503 1.00 72.12 187 GLU A CA 1
ATOM 1490 C C . GLU A 1 187 ? 25.047 -3.956 -7.031 1.00 72.12 187 GLU A C 1
ATOM 1492 O O . GLU A 1 187 ? 25.476 -2.871 -7.445 1.00 72.12 187 GLU A O 1
ATOM 1497 N N . PRO A 1 188 ? 24.658 -4.915 -7.901 1.00 75.12 188 PRO A N 1
ATOM 1498 C CA . PRO A 1 188 ? 24.686 -4.696 -9.349 1.00 75.12 188 PRO A CA 1
ATOM 1499 C C . PRO A 1 188 ? 23.712 -3.594 -9.797 1.00 75.12 188 PRO A C 1
ATOM 1501 O O . PRO A 1 188 ? 24.024 -2.839 -10.721 1.00 75.12 188 PRO A O 1
ATOM 1504 N N . LEU A 1 189 ? 22.577 -3.421 -9.108 1.00 79.25 189 LEU A N 1
ATOM 1505 C CA . LEU A 1 189 ? 21.612 -2.363 -9.425 1.00 79.25 189 LEU A CA 1
ATOM 1506 C C . LEU A 1 189 ? 22.150 -0.953 -9.165 1.00 79.25 189 LEU A C 1
ATOM 1508 O O . LEU A 1 189 ? 21.845 -0.038 -9.931 1.00 79.25 189 LEU A O 1
ATOM 1512 N N . LEU A 1 190 ? 22.970 -0.757 -8.128 1.00 78.94 190 LEU A N 1
ATOM 1513 C CA . LEU A 1 190 ? 23.608 0.538 -7.866 1.00 78.94 190 LEU A CA 1
ATOM 1514 C C . LEU A 1 190 ? 24.623 0.901 -8.957 1.00 78.94 190 LEU A C 1
ATOM 1516 O O . LEU A 1 190 ? 24.617 2.032 -9.447 1.00 78.94 190 LEU A O 1
ATOM 1520 N N . LYS A 1 191 ? 25.430 -0.069 -9.407 1.00 79.31 191 LYS A N 1
ATOM 1521 C CA . LYS A 1 191 ? 26.366 0.121 -10.530 1.00 79.31 191 LYS A CA 1
ATOM 1522 C C . LYS A 1 191 ? 25.611 0.472 -11.814 1.00 79.31 191 LYS A C 1
ATOM 1524 O O . LYS A 1 191 ? 25.964 1.426 -12.509 1.00 79.31 191 LYS A O 1
ATOM 1529 N N . LEU A 1 192 ? 24.516 -0.238 -12.087 1.00 81.06 192 LEU A N 1
ATOM 1530 C CA . LEU A 1 192 ? 23.650 0.038 -13.227 1.00 81.06 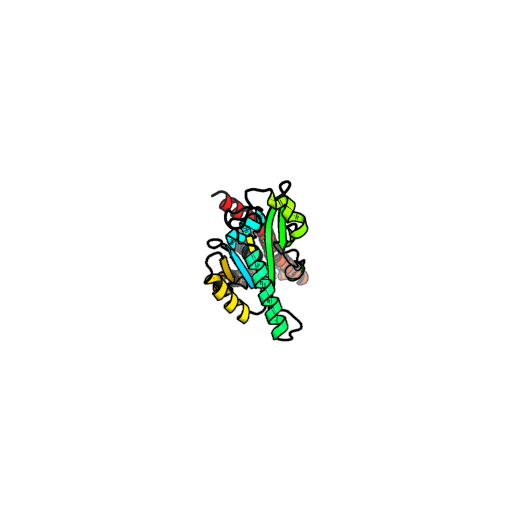192 LEU A CA 1
ATOM 1531 C C . LEU A 1 192 ? 23.015 1.435 -13.151 1.00 81.06 192 LEU A C 1
ATOM 1533 O O . LEU A 1 192 ? 23.016 2.166 -14.142 1.00 81.06 192 LEU A O 1
ATOM 1537 N N . LYS A 1 193 ? 22.521 1.839 -11.975 1.00 84.81 193 LYS A N 1
ATOM 1538 C CA . LYS A 1 193 ? 21.963 3.178 -11.742 1.00 84.81 193 LYS A CA 1
ATOM 1539 C C . LYS A 1 193 ? 22.963 4.267 -12.119 1.00 84.81 193 LYS A C 1
ATOM 1541 O O . LYS A 1 193 ? 22.613 5.197 -12.845 1.00 84.81 193 LYS A O 1
ATOM 1546 N N . GLU A 1 194 ? 24.205 4.154 -11.652 1.00 81.62 194 GLU A N 1
ATOM 1547 C CA . GLU A 1 194 ? 25.257 5.113 -11.990 1.00 81.62 194 GLU A CA 1
ATOM 1548 C C . GLU A 1 194 ? 25.542 5.153 -13.492 1.00 81.62 194 GLU A C 1
ATOM 1550 O O . GLU A 1 194 ? 25.632 6.236 -14.072 1.00 81.62 194 GLU A O 1
ATOM 1555 N N . MET A 1 195 ? 25.648 3.990 -14.139 1.00 82.00 195 MET A N 1
ATOM 1556 C CA . MET A 1 195 ? 25.883 3.907 -15.581 1.00 82.00 195 MET A CA 1
ATOM 1557 C C . MET A 1 195 ? 24.769 4.574 -16.392 1.00 82.00 195 MET A C 1
ATOM 1559 O O . MET A 1 195 ? 25.057 5.289 -17.354 1.00 82.00 195 MET A O 1
ATOM 1563 N N . ILE A 1 196 ? 23.509 4.365 -16.007 1.00 84.62 196 ILE A N 1
ATOM 1564 C CA . ILE A 1 196 ? 22.349 4.961 -16.674 1.00 84.62 196 ILE A CA 1
ATOM 1565 C C . ILE A 1 196 ? 22.301 6.471 -16.438 1.00 84.62 196 ILE A C 1
ATOM 1567 O O . ILE A 1 196 ? 22.140 7.218 -17.398 1.00 84.62 196 ILE A O 1
ATOM 1571 N N . ASN A 1 197 ? 22.523 6.933 -15.205 1.00 81.12 197 ASN A N 1
ATOM 1572 C CA . ASN A 1 197 ? 22.497 8.362 -14.874 1.00 81.12 197 ASN A CA 1
ATOM 1573 C C . ASN A 1 197 ? 23.615 9.162 -15.560 1.00 81.12 197 ASN A C 1
ATOM 1575 O O . ASN A 1 197 ? 23.431 10.343 -15.859 1.00 81.12 197 ASN A O 1
ATOM 1579 N N . ARG A 1 198 ? 24.759 8.526 -15.850 1.00 77.81 198 ARG A N 1
ATOM 1580 C CA . ARG A 1 198 ? 25.837 9.123 -16.658 1.00 77.81 198 ARG A CA 1
ATOM 1581 C C . ARG A 1 198 ? 25.456 9.270 -18.138 1.00 77.81 198 ARG A C 1
ATOM 1583 O O . ARG A 1 198 ? 26.044 10.097 -18.829 1.00 77.81 198 ARG A O 1
ATOM 1590 N N . ARG A 1 199 ? 24.483 8.501 -18.644 1.00 70.25 199 ARG A N 1
ATOM 1591 C CA . ARG A 1 199 ? 23.961 8.637 -20.015 1.00 70.25 199 ARG A CA 1
ATOM 1592 C C . ARG A 1 199 ? 22.885 9.729 -20.078 1.00 70.25 199 ARG A C 1
ATOM 1594 O O . ARG A 1 199 ? 22.245 10.083 -19.092 1.00 70.25 199 ARG A O 1
ATOM 1601 N N . THR A 1 200 ? 22.708 10.343 -21.246 1.00 67.44 200 THR A N 1
ATOM 1602 C CA . THR A 1 200 ? 21.946 11.600 -21.353 1.00 67.44 200 THR A CA 1
ATOM 1603 C C . THR A 1 200 ? 20.436 11.436 -21.488 1.00 67.44 200 THR A C 1
ATOM 1605 O O . THR A 1 200 ? 19.728 12.370 -21.138 1.00 67.44 200 THR A O 1
ATOM 1608 N N . VAL A 1 201 ? 19.926 10.284 -21.927 1.00 79.12 201 VAL A N 1
ATOM 1609 C CA . VAL A 1 201 ? 18.508 10.137 -22.327 1.00 79.12 201 VAL A CA 1
ATOM 1610 C C . VAL A 1 201 ? 17.587 9.546 -21.255 1.00 79.12 201 VAL A C 1
ATOM 1612 O O . VAL A 1 201 ? 16.371 9.641 -21.377 1.00 79.12 201 VAL A O 1
ATOM 1615 N N . ALA A 1 202 ? 18.143 8.955 -20.197 1.00 87.00 202 ALA A N 1
ATOM 1616 C CA . ALA A 1 202 ? 17.375 8.306 -19.138 1.00 87.00 202 ALA A CA 1
ATOM 1617 C C . ALA A 1 202 ? 17.978 8.589 -17.756 1.00 87.00 202 ALA A C 1
ATOM 1619 O O . ALA A 1 202 ? 19.108 9.063 -17.639 1.00 87.00 202 ALA A O 1
ATOM 1620 N N . GLN A 1 203 ? 17.208 8.292 -16.716 1.00 87.56 203 GLN A N 1
ATOM 1621 C CA . GLN A 1 203 ? 17.609 8.336 -15.318 1.00 87.56 203 GLN A CA 1
ATOM 1622 C C . GLN A 1 203 ? 17.075 7.107 -14.586 1.00 87.56 203 GLN A C 1
ATOM 1624 O O . GLN A 1 203 ? 15.999 6.602 -14.899 1.00 87.56 203 GLN A O 1
ATOM 1629 N N . ALA A 1 204 ? 17.834 6.616 -13.618 1.00 86.38 204 ALA A N 1
ATOM 1630 C CA . ALA A 1 204 ? 17.514 5.425 -12.855 1.00 86.38 204 ALA A CA 1
ATOM 1631 C C . ALA A 1 204 ? 17.121 5.788 -11.417 1.00 86.38 204 ALA A C 1
ATOM 1633 O O . ALA A 1 204 ? 17.887 6.403 -10.665 1.00 86.38 204 ALA A O 1
ATOM 1634 N N . TRP A 1 205 ? 15.925 5.356 -11.039 1.00 83.56 205 TRP A N 1
ATOM 1635 C CA . TRP A 1 205 ? 15.316 5.502 -9.727 1.00 83.56 205 TRP A CA 1
ATOM 1636 C C . TRP A 1 205 ? 15.359 4.167 -9.005 1.00 83.56 205 TRP A C 1
ATOM 1638 O O . TRP A 1 205 ? 14.890 3.162 -9.530 1.00 83.56 205 TRP A O 1
ATOM 1648 N N . VAL A 1 206 ? 15.921 4.143 -7.801 1.00 80.12 206 VAL A N 1
ATOM 1649 C CA . VAL A 1 206 ? 15.833 2.953 -6.947 1.00 80.12 206 VAL A CA 1
ATOM 1650 C C . VAL A 1 206 ? 14.418 2.921 -6.390 1.00 80.12 206 VAL A C 1
ATOM 1652 O O . VAL A 1 206 ? 14.011 3.848 -5.698 1.00 80.12 206 VAL A O 1
ATOM 1655 N N . MET A 1 207 ? 13.675 1.885 -6.770 1.00 72.75 207 MET A N 1
ATOM 1656 C CA . MET A 1 207 ? 12.280 1.666 -6.385 1.00 72.75 207 MET A CA 1
ATOM 1657 C C . MET A 1 207 ? 12.178 0.755 -5.163 1.00 72.75 207 MET A C 1
ATOM 1659 O O . MET A 1 207 ? 11.165 0.794 -4.467 1.00 72.75 207 MET A O 1
ATOM 1663 N N . LYS A 1 208 ? 13.242 -0.016 -4.869 1.00 62.25 208 LYS A N 1
ATOM 1664 C CA . LYS A 1 208 ? 1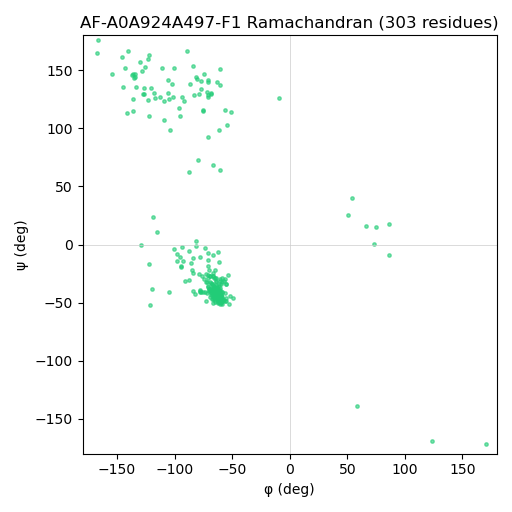3.418 -0.681 -3.579 1.00 62.25 208 LYS A CA 1
ATOM 1665 C C . LYS A 1 208 ? 13.499 0.411 -2.525 1.00 62.25 208 LYS A C 1
ATOM 1667 O O . LYS A 1 208 ? 14.514 1.091 -2.417 1.00 62.25 208 LYS A O 1
ATOM 1672 N N . ALA A 1 209 ? 12.349 0.610 -1.900 1.00 47.59 209 ALA A N 1
ATOM 1673 C CA . ALA A 1 209 ? 11.951 1.688 -1.027 1.00 47.59 209 ALA A CA 1
ATOM 1674 C C . ALA A 1 209 ? 13.068 2.659 -0.598 1.00 47.59 209 ALA A C 1
ATOM 1676 O O . ALA A 1 209 ? 14.065 2.305 0.036 1.00 47.59 209 ALA A O 1
ATOM 1677 N N . GLY A 1 210 ? 12.803 3.943 -0.835 1.00 41.62 210 G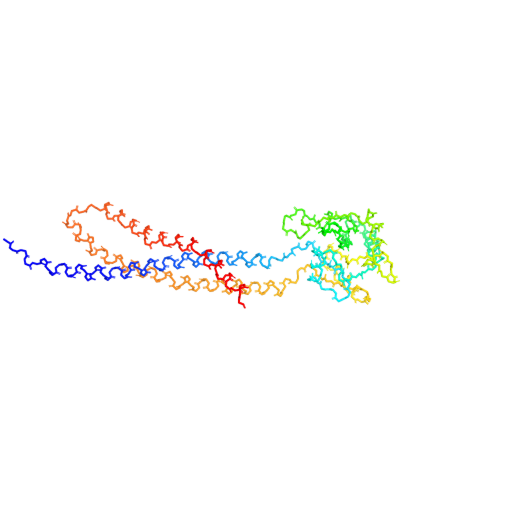LY A N 1
ATOM 1678 C CA . GLY A 1 210 ? 13.208 4.993 0.090 1.00 41.62 210 GLY A CA 1
ATOM 1679 C C . GLY A 1 210 ? 12.548 4.773 1.456 1.00 41.62 210 GLY A C 1
ATOM 1680 O O . GLY A 1 210 ? 11.757 5.600 1.894 1.00 41.62 210 GLY A O 1
ATOM 1681 N N . ILE A 1 211 ? 12.893 3.660 2.116 1.00 47.12 211 ILE A N 1
ATOM 1682 C CA . ILE A 1 211 ? 12.453 3.263 3.458 1.00 47.12 211 ILE A CA 1
ATOM 1683 C C . ILE A 1 211 ? 12.780 4.390 4.441 1.00 47.12 211 ILE A C 1
ATOM 1685 O O . ILE A 1 211 ? 12.051 4.667 5.380 1.00 47.12 211 ILE A O 1
ATOM 1689 N N . SER A 1 212 ? 13.877 5.119 4.238 1.00 49.06 212 SER A N 1
ATOM 1690 C CA . SER A 1 212 ? 14.388 5.968 5.308 1.00 49.06 212 SER A CA 1
ATOM 1691 C C . SER A 1 212 ? 13.615 7.258 5.548 1.00 49.06 212 SER A C 1
ATOM 1693 O O . SER A 1 212 ? 13.702 7.759 6.654 1.00 49.06 212 SER A O 1
ATOM 1695 N N . THR A 1 213 ? 12.927 7.853 4.571 1.00 46.12 213 THR A N 1
ATOM 1696 C CA . THR A 1 213 ? 12.275 9.163 4.790 1.00 46.12 213 THR A CA 1
ATOM 1697 C C . THR A 1 213 ? 10.774 9.064 4.950 1.00 46.12 213 THR A C 1
ATOM 1699 O O . THR A 1 213 ? 10.233 9.737 5.826 1.00 46.12 213 THR A O 1
ATOM 1702 N N . ASP A 1 214 ? 10.107 8.224 4.161 1.00 52.94 214 ASP A N 1
ATOM 1703 C CA . ASP A 1 214 ? 8.661 8.061 4.283 1.00 52.94 214 ASP A CA 1
ATOM 1704 C C . ASP A 1 214 ? 8.321 7.054 5.381 1.00 52.94 214 ASP A C 1
ATOM 1706 O O . ASP A 1 214 ? 7.499 7.399 6.221 1.00 52.94 214 ASP A O 1
ATOM 1710 N N . ASP A 1 215 ? 9.046 5.935 5.537 1.00 54.62 215 ASP A N 1
ATOM 1711 C CA . ASP A 1 215 ? 8.810 5.057 6.698 1.00 54.62 215 ASP A CA 1
ATOM 1712 C C . ASP A 1 215 ? 9.269 5.708 8.002 1.00 54.62 215 ASP A C 1
ATOM 1714 O O . ASP A 1 215 ? 8.702 5.438 9.053 1.00 54.62 215 ASP A O 1
ATOM 1718 N N . GLN A 1 216 ? 10.251 6.616 7.977 1.00 57.78 216 GLN A N 1
ATOM 1719 C CA . GLN A 1 216 ? 10.598 7.392 9.172 1.00 57.78 216 GLN A CA 1
ATOM 1720 C C . GLN A 1 216 ? 9.495 8.392 9.529 1.00 57.78 216 GLN A C 1
ATOM 1722 O O . GLN A 1 216 ? 9.183 8.534 10.708 1.00 57.78 216 GLN A O 1
ATOM 1727 N N . LYS A 1 217 ? 8.867 9.047 8.545 1.00 61.69 217 LYS A N 1
ATOM 1728 C CA . LYS A 1 217 ? 7.703 9.915 8.784 1.00 61.69 217 LYS A CA 1
ATOM 1729 C C . LYS A 1 217 ? 6.471 9.119 9.210 1.00 61.69 217 LYS A C 1
ATOM 1731 O O . LYS A 1 217 ? 5.771 9.564 10.112 1.00 61.69 217 LYS A O 1
ATOM 1736 N N . ILE A 1 218 ? 6.232 7.949 8.619 1.00 65.00 218 ILE A N 1
ATOM 1737 C CA . ILE A 1 218 ? 5.148 7.033 8.995 1.00 65.00 218 ILE A CA 1
ATOM 1738 C C . ILE A 1 218 ? 5.388 6.525 10.412 1.00 65.00 218 ILE A C 1
ATOM 1740 O O . ILE A 1 218 ? 4.519 6.693 11.253 1.00 65.00 218 ILE A O 1
ATOM 1744 N N . ASN A 1 219 ? 6.586 6.035 10.732 1.00 65.81 219 ASN A N 1
ATOM 1745 C CA . ASN A 1 219 ? 6.936 5.605 12.086 1.00 65.81 219 ASN A CA 1
ATOM 1746 C C . ASN A 1 219 ? 6.835 6.753 13.094 1.00 65.81 219 ASN A C 1
ATOM 1748 O O . ASN A 1 219 ? 6.374 6.539 14.212 1.00 65.81 219 ASN A O 1
ATOM 1752 N N . GLN A 1 220 ? 7.235 7.977 12.734 1.00 75.62 220 GLN A N 1
ATOM 1753 C CA . GLN A 1 220 ? 7.051 9.153 13.591 1.00 75.62 220 GLN A CA 1
ATOM 1754 C C . GLN A 1 220 ? 5.569 9.467 13.809 1.00 75.62 220 GLN A C 1
ATOM 1756 O O . GLN A 1 220 ? 5.174 9.743 14.941 1.00 75.62 220 GLN A O 1
ATOM 1761 N N . LEU A 1 221 ? 4.752 9.397 12.755 1.00 72.62 221 LEU A N 1
ATOM 1762 C CA . LEU A 1 221 ? 3.314 9.628 12.830 1.00 72.62 221 LEU A CA 1
ATOM 1763 C C . LEU A 1 221 ? 2.623 8.542 13.656 1.00 72.62 221 LEU A C 1
ATOM 1765 O O . LEU A 1 221 ? 1.864 8.875 14.559 1.00 72.62 221 LEU A O 1
ATOM 1769 N N . GLU A 1 222 ? 2.929 7.268 13.414 1.00 71.50 222 GLU A N 1
ATOM 1770 C CA . GLU A 1 222 ? 2.449 6.134 14.203 1.00 71.50 222 GLU A CA 1
ATOM 1771 C C . GLU A 1 222 ? 2.858 6.280 15.666 1.00 71.50 222 GLU A C 1
ATOM 1773 O O . GLU A 1 222 ? 2.012 6.188 16.551 1.00 71.50 222 GLU A O 1
ATOM 1778 N N . THR A 1 223 ? 4.129 6.584 15.940 1.00 78.44 223 THR A N 1
ATOM 1779 C CA . THR A 1 223 ? 4.628 6.779 17.309 1.00 78.44 223 THR A CA 1
ATOM 1780 C C . THR A 1 223 ? 3.907 7.936 17.994 1.00 78.44 223 THR A C 1
ATOM 1782 O O . THR A 1 223 ? 3.495 7.801 19.148 1.00 78.44 223 THR A O 1
ATOM 1785 N N . ALA A 1 224 ? 3.695 9.058 17.301 1.00 75.88 224 ALA A N 1
ATOM 1786 C CA . ALA A 1 224 ? 2.930 10.185 17.825 1.00 75.88 224 ALA A CA 1
ATOM 1787 C C . ALA A 1 224 ? 1.471 9.794 18.104 1.00 75.88 224 ALA A C 1
ATOM 1789 O O . ALA A 1 224 ? 0.934 10.142 19.156 1.00 75.88 224 ALA A O 1
ATOM 1790 N N . LEU A 1 225 ? 0.852 9.013 17.214 1.00 75.12 225 LEU A N 1
ATOM 1791 C CA . LEU A 1 225 ? -0.519 8.534 17.362 1.00 75.12 225 LEU A CA 1
ATOM 1792 C C . LEU A 1 225 ? -0.677 7.577 18.546 1.00 75.12 225 LEU A C 1
ATOM 1794 O O . LEU A 1 225 ? -1.606 7.725 19.343 1.00 75.12 225 LEU A O 1
ATOM 1798 N N . TYR A 1 226 ? 0.242 6.620 18.690 1.00 76.19 226 TYR A N 1
ATOM 1799 C CA . TYR A 1 226 ? 0.285 5.707 19.829 1.00 76.19 226 TYR A CA 1
ATOM 1800 C C . TYR A 1 226 ? 0.531 6.473 21.123 1.00 76.19 226 TYR A C 1
ATOM 1802 O O . TYR A 1 226 ? -0.152 6.222 22.109 1.00 76.19 226 TYR A O 1
ATOM 1810 N N . THR A 1 227 ? 1.440 7.452 21.122 1.00 76.50 227 THR A N 1
ATOM 1811 C CA . THR A 1 227 ? 1.719 8.283 22.303 1.00 76.50 227 THR A CA 1
ATOM 1812 C C . THR A 1 227 ? 0.488 9.090 22.712 1.00 76.50 227 THR A C 1
ATOM 1814 O O . THR A 1 227 ? 0.118 9.103 23.885 1.00 76.50 227 THR A O 1
ATOM 1817 N N . PHE A 1 228 ? -0.193 9.712 21.749 1.00 78.00 228 PHE A N 1
ATOM 1818 C CA . PHE A 1 228 ? -1.429 10.452 21.985 1.00 78.00 228 PHE A CA 1
ATOM 1819 C C . PHE A 1 228 ? -2.553 9.544 22.496 1.00 78.00 228 PHE A C 1
ATOM 1821 O O . PHE A 1 228 ? -3.216 9.869 23.481 1.00 78.00 228 PHE A O 1
ATOM 1828 N N . THR A 1 229 ? -2.719 8.369 21.884 1.00 76.81 229 THR A N 1
ATOM 1829 C CA . THR A 1 229 ? -3.686 7.360 22.329 1.00 76.81 229 THR A CA 1
ATOM 1830 C C . THR A 1 229 ? -3.366 6.929 23.765 1.00 76.81 229 THR A C 1
ATOM 1832 O O . THR A 1 229 ? -4.227 7.019 24.635 1.00 76.81 229 THR A O 1
ATOM 1835 N N . CYS A 1 230 ? -2.118 6.566 24.068 1.00 79.00 230 CYS A N 1
ATOM 1836 C CA . CYS A 1 230 ? -1.675 6.206 25.416 1.00 79.00 230 CYS A CA 1
ATOM 1837 C C . CYS A 1 230 ? -1.946 7.311 26.444 1.00 79.00 230 CYS A C 1
ATOM 1839 O O . CYS A 1 230 ? -2.417 7.004 27.535 1.00 79.00 230 CYS A O 1
ATOM 1841 N N . LEU A 1 231 ? -1.709 8.583 26.105 1.00 80.56 231 LEU A N 1
ATOM 1842 C CA . LEU A 1 231 ? -2.022 9.718 26.980 1.00 80.56 231 LEU A CA 1
ATOM 1843 C C . LEU A 1 231 ? -3.525 9.822 27.264 1.00 80.56 231 LEU A C 1
ATOM 1845 O O . LEU A 1 231 ? -3.919 9.963 28.420 1.00 80.56 231 LEU A O 1
ATOM 1849 N N . ILE A 1 232 ? -4.370 9.685 26.239 1.00 80.75 232 ILE A N 1
ATOM 1850 C CA . ILE A 1 232 ? -5.829 9.672 26.412 1.00 80.75 232 ILE A CA 1
ATOM 1851 C C . ILE A 1 232 ? -6.255 8.525 27.334 1.00 80.75 232 ILE A C 1
ATOM 1853 O O . ILE A 1 232 ? -7.024 8.743 28.272 1.00 80.75 232 ILE A O 1
ATOM 1857 N N . PHE A 1 233 ? -5.737 7.315 27.110 1.00 79.56 233 PHE A N 1
ATOM 1858 C CA . PHE A 1 233 ? -6.027 6.159 27.960 1.00 79.56 233 PHE A CA 1
ATOM 1859 C C . PHE A 1 233 ? -5.551 6.381 29.402 1.00 79.56 233 PHE A C 1
ATOM 1861 O O . PHE A 1 233 ? -6.289 6.082 30.343 1.00 79.56 233 PHE A O 1
ATOM 1868 N N . LEU A 1 234 ? -4.366 6.967 29.589 1.00 83.56 234 LEU A N 1
ATOM 1869 C CA . LEU A 1 234 ? -3.801 7.277 30.901 1.00 83.56 234 LEU A CA 1
ATOM 1870 C C . LEU A 1 234 ? -4.603 8.352 31.647 1.00 83.56 234 LEU A C 1
ATOM 1872 O O . LEU A 1 234 ? -4.631 8.334 32.871 1.00 83.56 234 LEU A O 1
ATOM 1876 N N . CYS A 1 235 ? -5.307 9.245 30.948 1.00 81.00 235 CYS A N 1
ATOM 1877 C CA . CYS A 1 235 ? -6.238 10.188 31.572 1.00 81.00 235 CYS A CA 1
ATOM 1878 C C . CYS A 1 235 ? -7.619 9.565 31.854 1.00 81.00 235 CYS A C 1
ATOM 1880 O O . CYS A 1 235 ? -8.193 9.790 32.921 1.00 81.00 235 CYS A O 1
ATOM 1882 N N . LEU A 1 236 ? -8.165 8.779 30.919 1.00 81.25 236 LEU A N 1
ATOM 1883 C CA . LEU A 1 236 ? -9.527 8.240 31.016 1.00 81.25 236 LEU A CA 1
ATOM 1884 C C . LEU A 1 236 ? -9.646 7.079 32.010 1.00 81.25 236 LEU A C 1
ATOM 1886 O O . LEU A 1 236 ? -10.617 7.026 32.766 1.00 81.25 236 LEU A O 1
ATOM 1890 N N . VAL A 1 237 ? -8.676 6.162 32.042 1.00 81.50 237 VAL A N 1
ATOM 1891 C CA . VAL A 1 237 ? -8.747 4.956 32.884 1.00 81.50 237 VAL A CA 1
ATOM 1892 C C . VAL A 1 237 ? -8.739 5.295 34.382 1.00 81.50 237 VAL A C 1
ATOM 1894 O O . VAL A 1 237 ? -9.632 4.822 35.087 1.00 81.50 237 VAL A O 1
ATOM 1897 N N . PRO A 1 238 ? -7.842 6.155 34.906 1.00 83.19 238 PRO A N 1
ATOM 1898 C CA . PRO A 1 238 ? -7.893 6.561 36.309 1.00 83.19 238 PRO A CA 1
ATOM 1899 C C . PRO A 1 238 ? -9.171 7.327 36.652 1.00 83.19 238 PRO A C 1
ATOM 1901 O O . PRO A 1 238 ? -9.730 7.117 37.726 1.00 83.19 238 PRO A O 1
ATOM 1904 N N . GLY A 1 239 ? -9.672 8.167 35.737 1.00 78.12 239 GLY A N 1
ATOM 1905 C CA . GLY A 1 239 ? -10.941 8.875 35.916 1.00 78.12 239 GLY A CA 1
ATOM 1906 C C . GLY A 1 239 ? -12.129 7.918 36.054 1.00 78.12 239 GLY A C 1
ATOM 1907 O O . GLY A 1 239 ? -12.974 8.093 36.937 1.00 78.12 239 GLY A O 1
ATOM 1908 N N . LEU A 1 240 ? -12.159 6.862 35.238 1.00 80.38 240 LEU A N 1
ATOM 1909 C CA . LEU A 1 240 ? -13.154 5.794 35.316 1.00 80.38 240 LEU A CA 1
ATOM 1910 C C . LEU A 1 240 ? -13.033 4.983 36.612 1.00 80.38 240 LEU A C 1
ATOM 1912 O O . LEU A 1 240 ? -14.042 4.763 37.283 1.00 80.38 240 LEU A O 1
ATOM 1916 N N . ILE A 1 241 ? -11.815 4.588 36.998 1.00 81.50 241 ILE A N 1
ATOM 1917 C CA . ILE A 1 241 ? -11.559 3.843 38.241 1.00 81.50 241 ILE A CA 1
ATOM 1918 C C . ILE A 1 241 ? -11.983 4.670 39.457 1.00 81.50 241 ILE A C 1
ATOM 1920 O O . ILE A 1 241 ? -12.713 4.173 40.312 1.00 81.50 241 ILE A O 1
ATOM 1924 N N . LEU A 1 242 ? -11.584 5.943 39.525 1.00 82.69 242 LEU A N 1
ATOM 1925 C CA . LEU A 1 242 ? -11.928 6.829 40.635 1.00 82.69 242 LEU A CA 1
ATOM 1926 C C . LEU A 1 242 ? -13.445 7.024 40.735 1.00 82.69 242 LEU A C 1
ATOM 1928 O O . LEU A 1 242 ? -14.019 6.897 41.817 1.00 82.69 242 LEU A O 1
ATOM 1932 N N . SER A 1 243 ? -14.108 7.263 39.600 1.00 79.00 243 SER A N 1
ATOM 1933 C CA . SER A 1 243 ? -15.567 7.403 39.547 1.00 79.00 243 SER A CA 1
ATOM 1934 C C . SER A 1 243 ? -16.270 6.121 39.998 1.00 79.00 243 SER A C 1
ATOM 1936 O O . SER A 1 243 ? -17.237 6.185 40.756 1.00 79.00 243 SER A O 1
ATOM 1938 N N . PHE A 1 244 ? -15.757 4.952 39.601 1.00 80.00 244 PHE A N 1
ATOM 1939 C CA . PHE A 1 244 ? -16.290 3.658 40.017 1.00 80.00 244 PHE A CA 1
ATOM 1940 C C . PHE A 1 244 ? -16.098 3.395 41.516 1.00 80.00 244 PHE A C 1
ATOM 1942 O O . PHE A 1 244 ? -17.035 2.944 42.173 1.00 80.00 244 PHE A O 1
ATOM 1949 N N . ILE A 1 245 ? -14.930 3.719 42.083 1.00 81.44 245 ILE A N 1
ATOM 1950 C CA . ILE A 1 245 ? -14.662 3.584 43.524 1.00 81.44 245 ILE A CA 1
ATOM 1951 C C . ILE A 1 245 ? -15.625 4.462 44.328 1.00 81.44 245 ILE A C 1
ATOM 1953 O O . ILE A 1 245 ? -16.256 3.973 45.265 1.00 81.44 245 ILE A O 1
ATOM 1957 N N . ILE A 1 246 ? -15.797 5.730 43.935 1.00 81.06 246 ILE A N 1
ATOM 1958 C CA . ILE A 1 246 ? -16.728 6.661 44.595 1.00 81.06 246 ILE A CA 1
ATOM 1959 C C . ILE A 1 246 ? -18.160 6.117 44.538 1.00 81.06 246 ILE A C 1
ATOM 1961 O O . ILE A 1 246 ? -18.882 6.138 45.538 1.00 81.06 246 ILE A O 1
ATOM 1965 N N . LEU A 1 247 ? -18.574 5.600 43.380 1.00 79.38 247 LEU A N 1
ATOM 1966 C CA . LEU A 1 247 ? -19.911 5.045 43.194 1.00 79.38 247 LEU A CA 1
ATOM 1967 C C . LEU A 1 247 ? -20.105 3.756 44.007 1.00 79.38 247 LEU A C 1
ATOM 1969 O O . LEU A 1 247 ? -21.157 3.568 44.612 1.00 79.38 247 LEU A O 1
ATOM 1973 N N . SER A 1 248 ? -19.079 2.905 44.091 1.00 78.69 248 SER A N 1
ATOM 1974 C CA . SER A 1 248 ? -19.098 1.683 44.899 1.00 78.69 248 SER A CA 1
ATOM 1975 C C . SER A 1 248 ? -19.158 1.979 46.400 1.00 78.69 248 SER A C 1
ATOM 1977 O O . SER A 1 248 ? -19.896 1.301 47.114 1.00 78.69 248 SER A O 1
ATOM 1979 N N . ALA A 1 249 ? -18.433 2.994 46.880 1.00 78.94 249 ALA A N 1
ATOM 1980 C CA . ALA A 1 249 ? -18.465 3.411 48.281 1.00 78.94 249 ALA A CA 1
ATOM 1981 C C . ALA A 1 249 ? -19.875 3.864 48.693 1.00 78.94 249 ALA A C 1
ATOM 1983 O O . ALA A 1 249 ? -20.432 3.353 49.661 1.00 78.94 249 ALA A O 1
ATOM 1984 N N . ARG A 1 250 ? -20.506 4.728 47.889 1.00 76.50 250 ARG A N 1
ATOM 1985 C CA . ARG A 1 250 ? -21.889 5.181 48.127 1.00 76.50 250 ARG A CA 1
ATOM 1986 C C . ARG A 1 250 ? -22.911 4.057 48.012 1.00 76.50 250 ARG A C 1
ATOM 1988 O O . ARG A 1 250 ? -23.886 4.001 48.752 1.00 76.50 250 ARG A O 1
ATOM 1995 N N . ARG A 1 251 ? -22.696 3.133 47.077 1.00 76.31 251 ARG A N 1
ATOM 1996 C CA . ARG A 1 251 ? -23.579 1.981 46.887 1.00 76.31 251 ARG A CA 1
ATOM 1997 C C . ARG A 1 251 ? -23.582 1.061 48.109 1.00 76.31 251 ARG A C 1
ATOM 1999 O O . ARG A 1 251 ? -24.632 0.514 48.433 1.00 76.31 251 ARG A O 1
ATOM 2006 N N . ASN A 1 252 ? -22.450 0.909 48.800 1.00 77.50 252 ASN A N 1
ATOM 2007 C CA . ASN A 1 252 ? -22.395 0.124 50.034 1.00 77.50 252 ASN A CA 1
ATOM 2008 C C . ASN A 1 252 ? -23.306 0.701 51.125 1.00 77.50 252 ASN A C 1
ATOM 2010 O O . ASN A 1 252 ? -23.988 -0.074 51.788 1.00 77.50 252 ASN A O 1
ATOM 2014 N N . GLU A 1 253 ? -23.389 2.026 51.264 1.00 76.62 253 GLU A N 1
ATOM 2015 C CA . GLU A 1 253 ? -24.301 2.670 52.223 1.00 76.62 253 GLU A CA 1
ATOM 2016 C C . GLU A 1 253 ? -25.768 2.324 51.920 1.00 76.62 253 GLU A C 1
ATOM 2018 O O . GLU A 1 253 ? -26.520 1.932 52.810 1.00 76.62 253 GLU A O 1
ATOM 2023 N N . ILE A 1 254 ? -26.159 2.361 50.642 1.00 74.94 254 ILE A N 1
ATOM 2024 C CA . ILE A 1 254 ? -27.513 1.995 50.196 1.00 74.94 254 ILE A CA 1
ATOM 2025 C C . ILE A 1 254 ? -27.785 0.497 50.420 1.00 74.94 254 ILE A C 1
ATOM 2027 O O . ILE A 1 254 ? -28.880 0.111 50.833 1.00 74.94 254 ILE A O 1
ATOM 2031 N N . PHE A 1 255 ? -26.801 -0.369 50.166 1.00 77.44 255 PHE A N 1
ATOM 2032 C CA . PHE A 1 255 ? -26.961 -1.810 50.353 1.00 77.44 255 PHE A CA 1
ATOM 2033 C C . PHE A 1 255 ? -27.043 -2.240 51.813 1.00 77.44 255 PHE A C 1
ATOM 2035 O O . PHE A 1 255 ? -27.710 -3.239 52.082 1.00 77.44 255 PHE A O 1
ATOM 2042 N N . ILE A 1 256 ? -26.420 -1.509 52.740 1.00 78.56 256 ILE A N 1
ATOM 2043 C CA . ILE A 1 256 ? -26.590 -1.740 54.180 1.00 78.56 256 ILE A CA 1
ATOM 2044 C C . ILE A 1 256 ? -28.065 -1.544 54.554 1.00 78.56 256 ILE A C 1
ATOM 2046 O O . ILE A 1 256 ? -28.674 -2.464 55.096 1.00 78.56 256 ILE A O 1
ATOM 2050 N N . VAL A 1 257 ? -28.673 -0.429 54.135 1.00 76.50 257 VAL A N 1
ATOM 2051 C CA . VAL A 1 257 ? -30.100 -0.143 54.375 1.00 76.50 257 VAL A CA 1
ATOM 2052 C C . VAL A 1 257 ? -31.007 -1.191 53.718 1.00 76.50 257 VAL A C 1
ATOM 2054 O O . VAL A 1 257 ? -31.957 -1.679 54.323 1.00 76.50 257 VAL A O 1
ATOM 2057 N N . LEU A 1 258 ? -30.715 -1.602 52.481 1.00 74.25 258 LEU A N 1
ATOM 2058 C CA . LEU A 1 258 ? -31.516 -2.623 51.793 1.00 74.25 258 LEU A CA 1
ATOM 2059 C C . LEU A 1 258 ? -31.389 -4.005 52.447 1.00 74.25 258 LEU A C 1
ATOM 2061 O O . LEU A 1 258 ? -32.360 -4.760 52.486 1.00 74.25 258 LEU A O 1
ATOM 2065 N N . LYS A 1 259 ? -30.217 -4.341 52.994 1.00 80.19 259 LYS A N 1
ATOM 2066 C CA . LYS A 1 259 ? -30.010 -5.594 53.728 1.00 80.19 259 LYS A CA 1
ATOM 2067 C C . LYS A 1 259 ? -30.867 -5.643 54.997 1.00 80.19 259 LYS A C 1
ATOM 2069 O O . LYS A 1 259 ? -31.420 -6.699 55.291 1.00 80.19 259 LYS A O 1
ATOM 2074 N N . GLU A 1 260 ? -31.038 -4.516 55.688 1.00 79.44 260 GLU A N 1
ATOM 2075 C CA . GLU A 1 260 ? -31.944 -4.398 56.844 1.00 79.44 260 GLU A CA 1
ATOM 2076 C C . GLU A 1 260 ? -33.420 -4.613 56.464 1.00 79.44 260 GLU A C 1
ATOM 2078 O O . GLU A 1 260 ? -34.187 -5.157 57.252 1.00 79.44 260 GLU A O 1
ATOM 2083 N N . ILE A 1 261 ? -33.805 -4.287 55.225 1.00 79.12 261 ILE A N 1
ATOM 2084 C CA . ILE A 1 261 ? -35.155 -4.511 54.669 1.00 79.12 261 ILE A CA 1
ATOM 2085 C C . ILE A 1 261 ? -35.337 -5.971 54.172 1.00 79.12 261 ILE A C 1
ATOM 2087 O O . ILE A 1 261 ? -36.390 -6.350 53.663 1.00 79.12 261 ILE A O 1
ATOM 2091 N N . GLY A 1 262 ? -34.329 -6.837 54.344 1.00 84.00 262 GLY A N 1
ATOM 2092 C CA . GLY A 1 262 ? -34.399 -8.263 54.001 1.00 84.00 262 GLY A CA 1
ATOM 2093 C C . GLY A 1 262 ? -34.054 -8.586 52.544 1.00 84.00 262 GLY A C 1
ATOM 2094 O O . GLY A 1 262 ? -34.384 -9.666 52.046 1.00 84.00 262 GLY A O 1
ATOM 2095 N N . TRP A 1 263 ? -33.388 -7.673 51.832 1.00 82.00 263 TRP A N 1
ATOM 2096 C CA . TRP A 1 263 ? -32.984 -7.915 50.448 1.00 82.00 263 TRP A CA 1
ATOM 2097 C C . TRP A 1 263 ? -31.892 -8.990 50.354 1.00 82.00 263 TRP A C 1
ATOM 2099 O O . TRP A 1 263 ? -30.876 -8.943 51.051 1.00 82.00 263 TRP A O 1
ATOM 2109 N N . LYS A 1 264 ? -32.091 -9.973 49.467 1.00 85.38 264 LYS A N 1
ATOM 2110 C CA . LYS A 1 264 ? -31.161 -11.098 49.287 1.00 85.38 264 LYS A CA 1
ATOM 2111 C C . LYS A 1 264 ? -29.863 -10.638 48.619 1.00 85.38 264 LYS A C 1
ATOM 2113 O O . LYS A 1 264 ? -29.877 -9.886 47.646 1.00 85.38 264 LYS A O 1
ATOM 2118 N N . GLN A 1 265 ? -28.737 -11.190 49.066 1.00 79.75 265 GLN A N 1
ATOM 2119 C CA . GLN A 1 265 ? -27.404 -10.870 48.538 1.00 79.75 265 GLN A CA 1
ATOM 2120 C C . GLN A 1 265 ? -27.247 -11.199 47.039 1.00 79.75 265 GLN A C 1
ATOM 2122 O O . GLN A 1 265 ? -26.551 -10.489 46.317 1.00 79.75 265 GLN A O 1
ATOM 2127 N N . ALA A 1 266 ? -27.965 -12.210 46.534 1.00 79.44 266 ALA A N 1
ATOM 2128 C CA . ALA A 1 266 ? -28.012 -12.525 45.103 1.00 79.44 266 ALA A CA 1
ATOM 2129 C C . ALA A 1 266 ? -28.602 -11.377 44.257 1.00 79.44 266 ALA A C 1
ATOM 2131 O O . ALA A 1 266 ? -28.086 -11.072 43.183 1.00 79.44 266 ALA A O 1
ATOM 2132 N N . SER A 1 267 ? -29.633 -10.692 44.760 1.00 79.62 267 SER A N 1
ATOM 2133 C CA . SER A 1 267 ? -30.256 -9.544 44.087 1.00 79.62 267 SER A CA 1
ATOM 2134 C C . SER A 1 267 ? -29.324 -8.330 44.044 1.00 79.62 267 SER A C 1
ATOM 2136 O O . SER A 1 267 ? -29.317 -7.595 43.060 1.00 79.62 267 SER A O 1
ATOM 2138 N N . GLN A 1 268 ? -28.479 -8.154 45.066 1.00 76.62 268 GLN A N 1
ATOM 2139 C CA . GLN A 1 268 ? -27.450 -7.109 45.075 1.00 76.62 268 GLN A CA 1
ATOM 2140 C C . GLN A 1 268 ? -26.414 -7.350 43.971 1.00 76.62 268 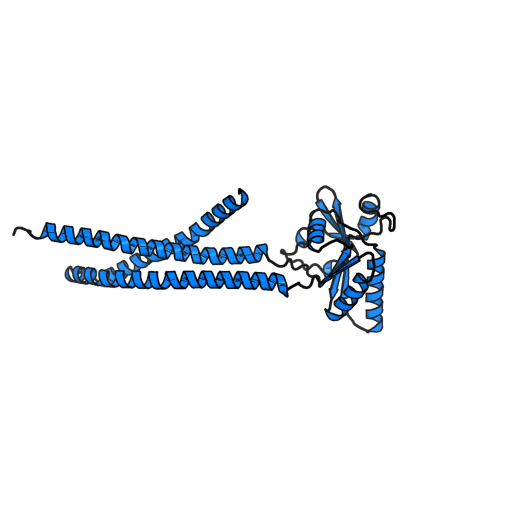GLN A C 1
ATOM 2142 O O . GLN A 1 268 ? -26.083 -6.434 43.226 1.00 76.62 268 GLN A O 1
ATOM 2147 N N . LEU A 1 269 ? -25.949 -8.593 43.815 1.00 80.56 269 LEU A N 1
ATOM 2148 C CA . LEU A 1 269 ? -24.966 -8.964 42.793 1.00 80.56 269 LEU A CA 1
ATOM 2149 C C . LEU A 1 269 ? -25.523 -8.778 41.372 1.00 80.56 269 LEU A C 1
ATOM 2151 O O . LEU A 1 269 ? -24.851 -8.200 40.519 1.00 80.56 269 LEU A O 1
ATOM 2155 N N . GLN A 1 270 ? -26.779 -9.175 41.141 1.00 83.25 270 GLN A N 1
ATOM 2156 C CA . GLN A 1 270 ? -27.481 -8.937 39.873 1.00 83.25 270 GLN A CA 1
ATOM 2157 C C . GLN A 1 270 ? -27.623 -7.442 39.562 1.00 83.25 270 GLN A C 1
ATOM 2159 O O . GLN A 1 270 ? -27.392 -7.024 38.429 1.00 83.25 270 GLN A O 1
ATOM 2164 N N . PHE A 1 271 ? -27.946 -6.622 40.566 1.00 81.12 271 PHE A N 1
ATOM 2165 C CA . PHE A 1 271 ? -28.052 -5.174 40.401 1.00 81.12 271 PHE A CA 1
ATOM 2166 C C . PHE A 1 271 ? -26.703 -4.528 40.053 1.00 81.12 271 PHE A C 1
ATOM 2168 O O . PHE A 1 271 ? -26.638 -3.678 39.168 1.00 81.12 271 PHE A O 1
ATOM 2175 N N . ILE A 1 272 ? -25.612 -4.964 40.694 1.00 79.56 272 ILE A N 1
ATOM 2176 C CA . ILE A 1 272 ? -24.251 -4.511 40.364 1.00 79.56 272 ILE A CA 1
ATOM 2177 C C . ILE A 1 272 ? -23.898 -4.872 38.919 1.00 79.56 272 ILE A C 1
ATOM 2179 O O . ILE A 1 272 ? -23.394 -4.025 38.183 1.00 79.56 272 ILE A O 1
ATOM 2183 N N . LEU A 1 273 ? -24.173 -6.112 38.508 1.00 81.19 273 LEU A N 1
ATOM 2184 C CA . LEU A 1 273 ? -23.873 -6.580 37.158 1.00 81.19 273 LEU A CA 1
ATOM 2185 C C . LEU A 1 273 ? -24.652 -5.775 36.109 1.00 81.19 273 LEU A C 1
ATOM 2187 O O . LEU A 1 273 ? -24.074 -5.307 35.132 1.00 81.19 273 LEU A O 1
ATOM 2191 N N . LEU A 1 274 ? -25.942 -5.532 36.361 1.00 84.94 274 LEU A N 1
ATOM 2192 C CA . LEU A 1 274 ? -26.790 -4.703 35.509 1.00 84.94 274 LEU A CA 1
ATOM 2193 C C . LEU A 1 274 ? -26.261 -3.264 35.406 1.00 84.94 274 LEU A C 1
ATOM 2195 O O . LEU A 1 274 ? -26.223 -2.701 34.314 1.00 84.94 274 LEU A O 1
ATOM 2199 N N . GLN A 1 275 ? -25.802 -2.677 36.514 1.00 79.19 275 GLN A N 1
ATOM 2200 C CA . GLN A 1 275 ? -25.181 -1.352 36.501 1.00 79.19 275 GLN A CA 1
ATOM 2201 C C . GLN A 1 275 ? -23.894 -1.318 35.675 1.00 79.19 275 GLN A C 1
ATOM 2203 O O . GLN A 1 275 ? -23.702 -0.372 34.920 1.00 79.19 275 GLN A O 1
ATOM 2208 N N . ILE A 1 276 ? -23.028 -2.331 35.772 1.00 80.75 276 ILE A N 1
ATOM 2209 C CA . ILE A 1 276 ? -21.813 -2.408 34.944 1.00 80.75 276 ILE A CA 1
ATOM 2210 C C . ILE A 1 276 ? -22.192 -2.472 33.458 1.00 80.75 276 ILE A C 1
ATOM 2212 O O . ILE A 1 276 ? -21.625 -1.746 32.643 1.00 80.75 276 ILE A O 1
ATOM 2216 N N . VAL A 1 277 ? -23.192 -3.279 33.098 1.00 83.88 277 VAL A N 1
ATOM 2217 C CA . VAL A 1 277 ? -23.664 -3.365 31.709 1.00 83.88 277 VAL A CA 1
ATOM 2218 C C . VAL A 1 277 ? -24.175 -2.007 31.220 1.00 83.88 277 VAL A C 1
ATOM 2220 O O . VAL A 1 277 ? -23.740 -1.527 30.175 1.00 83.88 277 VAL A O 1
ATOM 2223 N N . ILE A 1 278 ? -25.046 -1.350 31.989 1.00 84.12 278 ILE A N 1
ATOM 2224 C CA . ILE A 1 278 ? -25.682 -0.090 31.580 1.00 84.12 278 ILE A CA 1
ATOM 2225 C C . ILE A 1 278 ? -24.697 1.084 31.560 1.00 84.12 278 ILE A C 1
ATOM 2227 O O . ILE A 1 278 ? -24.789 1.943 30.686 1.00 84.12 278 ILE A O 1
ATOM 2231 N N . LEU A 1 279 ? -23.770 1.145 32.515 1.00 80.88 279 LEU A N 1
ATOM 2232 C CA . LEU A 1 279 ? -22.896 2.305 32.705 1.00 80.88 279 LEU A CA 1
ATOM 2233 C C . LEU A 1 279 ? -21.551 2.189 31.994 1.00 80.88 279 LEU A C 1
ATOM 2235 O O . LEU A 1 279 ? -20.901 3.209 31.788 1.00 80.88 279 LEU A O 1
ATOM 2239 N N . PHE A 1 280 ? -21.142 0.977 31.621 1.00 81.00 280 PHE A N 1
ATOM 2240 C CA . PHE A 1 280 ? -19.846 0.721 30.994 1.00 81.00 280 PHE A CA 1
ATOM 2241 C C . PHE A 1 280 ? -19.986 0.073 29.618 1.00 81.00 280 PHE A C 1
ATOM 2243 O O . PHE A 1 280 ? -19.448 0.591 28.642 1.00 81.00 280 PHE A O 1
ATOM 2250 N N . LEU A 1 281 ? -20.743 -1.024 29.508 1.00 82.62 281 LEU A N 1
ATOM 2251 C CA . LEU A 1 281 ? -20.817 -1.797 28.265 1.00 82.62 281 LEU A CA 1
ATOM 2252 C C . LEU A 1 281 ? -21.625 -1.068 27.178 1.00 82.62 281 LEU A C 1
ATOM 2254 O O . LEU A 1 281 ? -21.157 -0.915 26.049 1.00 82.62 281 LEU A O 1
ATOM 2258 N N . ILE A 1 282 ? -22.819 -0.574 27.520 1.00 87.12 282 ILE A N 1
ATOM 2259 C CA . ILE A 1 282 ? -23.679 0.168 26.583 1.00 87.12 282 ILE A CA 1
ATOM 2260 C C . ILE A 1 282 ? -22.999 1.457 26.090 1.00 87.12 282 ILE A C 1
ATOM 2262 O O . ILE A 1 282 ? -22.952 1.675 24.882 1.00 87.12 282 ILE A O 1
ATOM 2266 N N . PRO A 1 283 ? -22.415 2.313 26.948 1.00 85.88 283 PRO A N 1
ATOM 2267 C CA . PRO A 1 283 ? -21.835 3.567 26.477 1.00 85.88 283 PRO A CA 1
ATOM 2268 C C . PRO A 1 283 ? -20.560 3.324 25.671 1.00 85.88 283 PRO A C 1
ATOM 2270 O O . PRO A 1 283 ? -20.346 3.995 24.668 1.00 85.88 283 PRO A O 1
ATOM 2273 N N . CYS A 1 284 ? -19.747 2.332 26.052 1.00 84.31 284 CYS A N 1
ATOM 2274 C CA . CYS A 1 284 ? -18.552 1.963 25.299 1.00 84.31 284 CYS A CA 1
ATOM 2275 C C . CYS A 1 284 ? -18.907 1.441 23.899 1.00 84.31 284 CYS A C 1
ATOM 2277 O O . CYS A 1 284 ? -18.335 1.903 22.914 1.00 84.31 284 CYS A O 1
ATOM 2279 N N . THR A 1 285 ? -19.905 0.556 23.788 1.00 84.31 285 THR A N 1
ATOM 2280 C CA . THR A 1 285 ? -20.392 0.080 22.481 1.00 84.31 285 THR A CA 1
ATOM 2281 C C . THR A 1 285 ? -20.979 1.218 21.647 1.00 84.31 285 THR A C 1
ATOM 2283 O O . THR A 1 285 ? -20.636 1.338 20.475 1.00 84.31 285 THR A O 1
ATOM 2286 N N . LEU A 1 286 ? -21.774 2.116 22.240 1.00 88.12 286 LEU A N 1
ATOM 2287 C CA . LEU A 1 286 ? -22.250 3.326 21.558 1.00 88.12 286 LEU A CA 1
ATOM 2288 C C . LEU A 1 286 ? -21.095 4.210 21.068 1.00 88.12 286 LEU A C 1
ATOM 2290 O O . LEU A 1 286 ? -21.152 4.713 19.948 1.00 88.12 286 LEU A O 1
ATOM 2294 N N . GLY A 1 287 ? -20.038 4.375 21.866 1.00 83.50 287 GLY A N 1
ATOM 2295 C CA . GLY A 1 287 ? -18.830 5.103 21.471 1.00 83.50 287 GLY A CA 1
ATOM 2296 C C . GLY A 1 287 ? -18.179 4.499 20.228 1.00 83.50 287 GLY A C 1
ATOM 2297 O O . GLY A 1 287 ? -17.921 5.217 19.267 1.00 83.50 287 GLY A O 1
ATOM 2298 N N . VAL A 1 288 ? -18.017 3.173 20.206 1.00 83.94 288 VAL A N 1
ATOM 2299 C CA . VAL A 1 288 ? -17.471 2.419 19.062 1.00 83.94 288 VAL A CA 1
ATOM 2300 C C . VAL A 1 288 ? -18.352 2.549 17.810 1.00 83.94 288 VAL A C 1
ATOM 2302 O O . VAL A 1 288 ? -17.846 2.764 16.711 1.00 83.94 288 VAL A O 1
ATOM 2305 N N . PHE A 1 289 ? -19.678 2.456 17.946 1.00 85.88 289 PHE A N 1
ATOM 2306 C CA . PHE A 1 289 ? -20.593 2.561 16.801 1.00 85.88 289 PHE A CA 1
ATOM 2307 C C . PHE A 1 289 ? -20.712 3.984 16.245 1.00 85.88 289 PHE A C 1
ATOM 2309 O O . PHE A 1 289 ? -20.918 4.165 15.046 1.00 85.88 289 PHE A O 1
ATOM 2316 N N . THR A 1 290 ? -20.592 5.002 17.098 1.00 85.44 290 THR A N 1
ATOM 2317 C CA . THR A 1 290 ? -20.718 6.409 16.683 1.00 85.44 290 THR A CA 1
ATOM 2318 C C . THR A 1 290 ? -19.420 6.984 16.129 1.00 85.44 290 THR A C 1
ATOM 2320 O O . THR A 1 290 ? -19.478 7.896 15.302 1.00 85.44 290 THR A O 1
ATOM 2323 N N . SER A 1 291 ? -18.258 6.438 16.502 1.00 82.19 291 SER A N 1
ATOM 2324 C CA . SER A 1 291 ? -16.968 6.903 15.982 1.00 82.19 291 SER A CA 1
ATOM 2325 C C . SER A 1 291 ? -16.859 6.955 14.455 1.00 82.19 291 SER A C 1
ATOM 2327 O O . SER A 1 291 ? -16.525 8.030 13.956 1.00 82.19 291 SER A O 1
ATOM 2329 N N . PRO A 1 292 ? -17.186 5.901 13.677 1.00 77.38 292 PRO A N 1
ATOM 2330 C CA . PRO A 1 292 ? -17.063 5.970 12.221 1.00 77.38 292 PRO A CA 1
ATOM 2331 C C . PRO A 1 292 ? -18.007 7.005 11.590 1.00 77.38 292 PRO A C 1
ATOM 2333 O O . PRO A 1 292 ? -17.641 7.644 10.606 1.00 77.38 292 PRO A O 1
ATOM 2336 N N . LEU A 1 293 ? -19.196 7.230 12.166 1.00 81.44 293 LEU A N 1
ATOM 2337 C CA . LEU A 1 293 ? -20.127 8.259 11.686 1.00 81.44 293 LEU A CA 1
ATOM 2338 C C . LEU A 1 293 ? -19.541 9.664 11.851 1.00 81.44 293 LEU A C 1
ATOM 2340 O O . LEU A 1 293 ? -19.595 10.464 10.920 1.00 81.44 293 LEU A O 1
ATOM 2344 N N . ILE A 1 294 ? -18.951 9.948 13.014 1.00 77.81 294 ILE A N 1
ATOM 2345 C CA . ILE A 1 294 ? -18.330 11.244 13.307 1.00 77.81 294 ILE A CA 1
ATOM 2346 C C . ILE A 1 294 ? -17.075 11.443 12.447 1.00 77.81 294 ILE A C 1
ATOM 2348 O O . ILE A 1 294 ? -16.911 12.512 11.866 1.00 77.81 294 ILE A O 1
ATOM 2352 N N . LEU A 1 295 ? -16.230 10.416 12.300 1.00 74.00 295 LEU A N 1
ATOM 2353 C CA . LEU A 1 295 ? -15.045 10.446 11.432 1.00 74.00 295 LEU A CA 1
ATOM 2354 C C . LEU A 1 295 ? -15.407 10.741 9.969 1.00 74.00 295 LEU A C 1
ATOM 2356 O O . LEU A 1 295 ? -14.796 11.609 9.349 1.00 74.00 295 LEU A O 1
ATOM 2360 N N . ASN A 1 296 ? -16.444 10.092 9.433 1.00 74.19 296 ASN A N 1
ATOM 2361 C CA . ASN A 1 296 ? -16.931 10.367 8.079 1.00 74.19 296 ASN A CA 1
ATOM 2362 C C . ASN A 1 296 ? -17.462 11.797 7.928 1.00 74.19 296 ASN A C 1
ATOM 2364 O O . ASN A 1 296 ? -17.231 12.435 6.902 1.00 74.19 296 ASN A O 1
ATOM 2368 N N . TRP A 1 297 ? -18.143 12.318 8.949 1.00 73.31 297 TRP A N 1
ATOM 2369 C CA . TRP A 1 297 ? -18.670 13.682 8.939 1.00 73.31 297 TRP A CA 1
ATOM 2370 C C . TRP A 1 297 ? -17.554 14.735 8.983 1.00 73.31 297 TRP A C 1
ATOM 2372 O O . TRP A 1 297 ? -17.589 15.709 8.235 1.00 73.31 297 TRP A O 1
ATOM 2382 N N . VAL A 1 298 ? -16.522 14.507 9.804 1.00 71.19 298 VAL A N 1
ATOM 2383 C CA . VAL A 1 298 ? -15.322 15.357 9.865 1.00 71.19 298 VAL A CA 1
ATOM 2384 C C . VAL A 1 298 ? -14.563 15.325 8.536 1.00 71.19 298 VAL A C 1
ATOM 2386 O O . VAL A 1 298 ? -14.195 16.382 8.028 1.00 71.19 298 VAL A O 1
ATOM 2389 N N . ASN A 1 299 ? -14.396 14.149 7.924 1.00 62.91 299 ASN A N 1
ATOM 2390 C CA . ASN A 1 299 ? -13.781 14.029 6.599 1.00 62.91 299 ASN A CA 1
ATOM 2391 C C . ASN A 1 299 ? -14.565 14.799 5.529 1.00 62.91 299 ASN A C 1
ATOM 2393 O O . ASN A 1 299 ? -13.968 15.481 4.701 1.00 62.91 299 ASN A O 1
ATOM 2397 N N . TYR A 1 300 ? -15.899 14.740 5.561 1.00 66.56 300 TYR A N 1
ATOM 2398 C CA . TYR A 1 300 ? -16.745 15.478 4.623 1.00 66.56 300 TYR A CA 1
ATOM 2399 C C . TYR A 1 300 ? -16.585 17.001 4.763 1.00 66.56 300 TYR A C 1
ATOM 2401 O O . TYR A 1 300 ? -16.512 17.706 3.759 1.00 66.56 300 TYR A O 1
ATOM 2409 N N . LEU A 1 301 ? -16.461 17.507 5.995 1.00 58.59 301 LEU A N 1
ATOM 2410 C CA . LEU A 1 301 ? -16.191 18.926 6.251 1.00 58.59 301 LEU A CA 1
ATOM 2411 C C . LEU A 1 301 ? -14.810 19.365 5.750 1.00 58.59 301 LEU A C 1
ATOM 2413 O O . LEU A 1 301 ? -14.695 20.454 5.199 1.00 58.59 301 LEU A O 1
ATOM 2417 N N . PHE A 1 302 ? -13.786 18.522 5.898 1.00 54.19 302 PHE A N 1
ATOM 2418 C C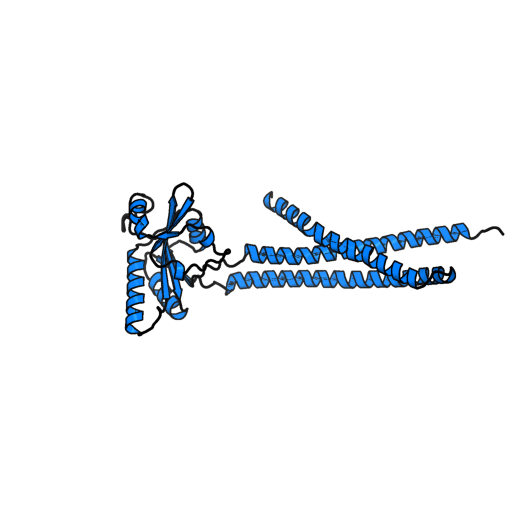A . PHE A 1 302 ? -12.439 18.804 5.388 1.00 54.19 302 PHE A CA 1
ATOM 2419 C C . PHE A 1 302 ? -12.344 18.792 3.857 1.00 54.19 302 PHE A C 1
ATOM 2421 O O . PHE A 1 302 ? -11.471 19.447 3.308 1.00 54.19 302 PHE A O 1
ATOM 2428 N N . ILE A 1 303 ? -13.211 18.050 3.163 1.00 53.16 303 ILE A N 1
ATOM 2429 C CA . ILE A 1 303 ? -13.246 18.012 1.689 1.00 53.16 303 ILE A CA 1
ATOM 2430 C C . ILE A 1 303 ? -13.962 19.245 1.106 1.00 53.16 303 ILE A C 1
ATOM 2432 O O . ILE A 1 303 ? -13.717 19.612 -0.041 1.00 53.16 303 ILE A O 1
ATOM 2436 N N . LEU A 1 304 ? -14.858 19.872 1.873 1.00 43.88 304 LEU A N 1
ATOM 2437 C CA . LEU A 1 304 ? -15.645 21.030 1.438 1.00 43.88 304 LEU A CA 1
ATOM 2438 C C . LEU A 1 304 ? -15.020 22.394 1.774 1.00 43.88 304 LEU A C 1
ATOM 2440 O O . LEU A 1 304 ? -15.503 23.398 1.250 1.00 43.88 304 LEU A O 1
ATOM 2444 N N . GLY A 1 305 ? -14.014 22.441 2.652 1.00 36.69 305 GLY A N 1
ATOM 2445 C CA . GLY A 1 305 ? -13.285 23.660 3.031 1.00 36.69 305 GLY A CA 1
ATOM 2446 C C . GLY A 1 305 ? -11.966 23.796 2.290 1.00 36.69 305 GLY A C 1
ATOM 2447 O O . GLY A 1 305 ? -11.665 24.932 1.864 1.00 36.69 305 GLY A O 1
#

Secondary structure (DSSP, 8-state):
---TTHHHHHHHHHHHHHHHHHHHHHHHHHHHHHHHHHHHHHHHHHHHHHHS-----S-SEEEEETT--HHHHHHHHHHT--S--EEHHHHHHHHHHHHHHHHHHT-SS-SEEEEEEEEEEETTEEEEEEES-GGGT----TTSGGGGSEEEEHHHHHHHHTT-GGG-BTTTBT-EESEEEEEE-HHHHHHHHHHHHHSSSEEEEE-S--IIIIIHHHHHHHHHHHHHHHHHHHHHHHHHHHHHHHHHHHHHHHHHHHHHTT--HHHHHHHHHHHHIIIIIHHHHHHHHHHHHHHHHHHHHHHH-

pLDDT: mean 74.14, std 11.66, range [36.69, 90.25]

Nearest PDB structures (foldseek):
  7v8l-assembly1_C  TM=3.537E-01  e=6.038E-03  Escherichia coli K-12
  8idc-assembly1_C  TM=4.855E-01  e=4.387E-02  Mycobacterium tuberculosis
  8g3f-assembly1_A  TM=4.202E-01  e=1.582E-02  Bacillus subtilis subsp. subtilis str. 168
  8igq-assembly1_C  TM=5.104E-01  e=8.658E-02  Mycobacterium tuberculosis
  7arh-assembly1_C  TM=2.981E-01  e=8.658E-02  Escherichia coli K-12